Protein AF-A0AA88YMN1-F1 (afdb_monomer_lite)

Structure (mmCIF, N/CA/C/O backbone):
data_AF-A0AA88YMN1-F1
#
_entry.id   AF-A0AA88YMN1-F1
#
loop_
_atom_site.group_PDB
_atom_site.id
_atom_site.type_symbol
_atom_site.label_atom_id
_atom_site.label_alt_id
_atom_site.label_comp_id
_atom_site.label_asym_id
_atom_site.label_entity_id
_atom_site.label_seq_id
_atom_site.pdbx_PDB_ins_code
_atom_site.Cartn_x
_atom_site.Cartn_y
_atom_site.Cartn_z
_atom_site.occupancy
_atom_site.B_iso_or_equiv
_atom_site.auth_seq_id
_atom_site.auth_comp_id
_atom_site.auth_asym_id
_atom_site.auth_atom_id
_atom_site.pdbx_PDB_model_num
ATOM 1 N N . MET A 1 1 ? -39.598 3.851 42.090 1.00 47.56 1 MET A N 1
ATOM 2 C CA . MET A 1 1 ? -40.840 4.557 42.488 1.00 47.56 1 MET A CA 1
ATOM 3 C C . MET A 1 1 ? -41.101 5.840 41.689 1.00 47.56 1 MET A C 1
ATOM 5 O O . MET A 1 1 ? -42.237 6.029 41.281 1.00 47.56 1 MET A O 1
ATOM 9 N N . ALA A 1 2 ? -40.095 6.677 41.388 1.00 42.81 2 ALA A N 1
ATOM 10 C CA . ALA A 1 2 ? -40.279 7.919 40.611 1.00 42.81 2 ALA A CA 1
ATOM 11 C C . ALA A 1 2 ? -40.754 7.708 39.154 1.00 42.81 2 ALA A C 1
ATOM 13 O O . ALA A 1 2 ? -41.631 8.426 38.686 1.00 42.81 2 ALA A O 1
ATOM 14 N N . ILE A 1 3 ? -40.253 6.672 38.466 1.00 48.44 3 ILE A N 1
ATOM 15 C CA . ILE A 1 3 ? -40.664 6.332 37.086 1.00 48.44 3 ILE A CA 1
ATOM 16 C C . ILE A 1 3 ? -42.159 5.969 37.021 1.00 48.44 3 ILE A C 1
ATOM 18 O O . ILE A 1 3 ? -42.849 6.359 36.086 1.00 48.44 3 ILE A O 1
ATOM 22 N N . LEU A 1 4 ? -42.685 5.300 38.056 1.00 46.78 4 LEU A N 1
ATOM 23 C CA . LEU A 1 4 ? -44.099 4.919 38.137 1.00 46.78 4 LEU A CA 1
ATOM 24 C C . LEU A 1 4 ? -45.014 6.148 38.301 1.00 46.78 4 LEU A C 1
ATOM 26 O O . LEU A 1 4 ? -46.084 6.197 37.708 1.00 46.78 4 LEU A O 1
ATOM 30 N N . PHE A 1 5 ? -44.571 7.165 39.048 1.00 51.19 5 PHE A N 1
ATOM 31 C CA . PHE A 1 5 ? -45.308 8.424 39.222 1.00 51.19 5 PHE A CA 1
ATOM 32 C C . PHE A 1 5 ? -45.333 9.277 37.948 1.00 51.19 5 PHE A C 1
ATOM 34 O O . PHE A 1 5 ? -46.367 9.856 37.627 1.00 51.19 5 PHE A O 1
ATOM 41 N N . ILE A 1 6 ? -44.225 9.317 37.199 1.00 57.38 6 ILE A N 1
ATOM 42 C CA . ILE A 1 6 ? -44.157 10.016 35.907 1.00 57.38 6 ILE A CA 1
ATOM 43 C C . ILE A 1 6 ? -45.075 9.332 34.888 1.00 57.38 6 ILE A C 1
ATOM 45 O O . ILE A 1 6 ? -45.840 10.015 34.215 1.00 57.38 6 ILE A O 1
ATOM 49 N N . PHE A 1 7 ? -45.080 7.996 34.831 1.00 58.06 7 PHE A N 1
ATOM 50 C CA . PHE A 1 7 ? -46.005 7.250 33.973 1.00 58.06 7 PHE A CA 1
ATOM 51 C C . PHE A 1 7 ? -47.476 7.522 34.318 1.00 58.06 7 PHE A C 1
ATOM 53 O O . PHE A 1 7 ? -48.279 7.709 33.409 1.00 58.06 7 PHE A O 1
ATOM 60 N N . ILE A 1 8 ? -47.836 7.604 35.603 1.00 61.59 8 ILE A N 1
ATOM 61 C CA . ILE A 1 8 ? -49.213 7.892 36.040 1.00 61.59 8 ILE A CA 1
ATOM 62 C C . ILE A 1 8 ? -49.627 9.333 35.691 1.00 61.59 8 ILE A C 1
ATOM 64 O O . ILE A 1 8 ? -50.726 9.539 35.183 1.00 61.59 8 ILE A O 1
ATOM 68 N N . LEU A 1 9 ? -48.748 10.323 35.888 1.00 57.44 9 LEU A N 1
ATOM 69 C CA . LEU A 1 9 ? -49.009 11.725 35.528 1.00 57.44 9 LEU A CA 1
ATOM 70 C C . LEU A 1 9 ? -49.125 11.929 34.012 1.00 57.44 9 LEU A C 1
ATOM 72 O O . LEU A 1 9 ? -50.041 12.614 33.568 1.00 57.44 9 LEU A O 1
ATOM 76 N N . VAL A 1 10 ? -48.252 11.295 33.221 1.00 62.16 10 VAL A N 1
ATOM 77 C CA . VAL A 1 10 ? -48.316 11.330 31.749 1.00 62.16 10 VAL A CA 1
ATOM 78 C C . VAL A 1 10 ? -49.564 10.607 31.231 1.00 62.16 10 VAL A C 1
ATOM 80 O O . VAL A 1 10 ? -50.185 11.047 30.270 1.00 62.16 10 VAL A O 1
ATOM 83 N N . SER A 1 11 ? -49.989 9.530 31.895 1.00 58.91 11 SER A N 1
ATOM 84 C CA . SER A 1 11 ? -51.227 8.827 31.540 1.00 58.91 11 SER A CA 1
ATOM 85 C C . SER A 1 11 ? -52.469 9.671 31.848 1.00 58.91 11 SER A C 1
ATOM 87 O O . SER A 1 11 ? -53.388 9.711 31.040 1.00 58.91 11 SER A O 1
ATOM 89 N N . LEU A 1 12 ? -52.493 10.400 32.970 1.00 56.81 12 LEU A N 1
ATOM 90 C CA . LEU A 1 12 ? -53.592 11.310 33.327 1.00 56.81 12 LEU A CA 1
ATOM 91 C C . LEU A 1 12 ? -53.690 12.526 32.390 1.00 56.81 12 LEU A C 1
ATOM 93 O O . LEU A 1 12 ? -54.796 12.955 32.066 1.00 56.81 12 LEU A O 1
ATOM 97 N N . THR A 1 13 ? -52.564 13.068 31.916 1.00 57.06 13 THR A N 1
ATOM 98 C CA . THR A 1 13 ? -52.576 14.165 30.932 1.00 57.06 13 THR A CA 1
ATOM 99 C C . THR A 1 13 ? -52.990 13.695 29.539 1.00 57.06 13 THR A C 1
ATOM 101 O O . THR A 1 13 ? -53.705 14.421 28.851 1.00 57.06 13 THR A O 1
ATOM 104 N N . LEU A 1 14 ? -52.616 12.474 29.139 1.00 55.78 14 LEU A N 1
ATOM 105 C CA . LEU A 1 14 ? -53.087 11.854 27.895 1.00 55.78 14 LEU A CA 1
ATOM 106 C C . LEU A 1 14 ? -54.589 11.532 27.944 1.00 55.78 14 LEU A C 1
ATOM 108 O O . LEU A 1 14 ? -55.291 11.803 26.974 1.00 55.78 14 LEU A O 1
ATOM 112 N N . VAL A 1 15 ? -55.104 11.041 29.080 1.00 55.47 15 VAL A N 1
ATOM 113 C CA . VAL A 1 15 ? -56.543 10.772 29.273 1.00 55.47 15 VAL A CA 1
ATOM 114 C C . VAL A 1 15 ? -57.380 12.053 29.146 1.00 55.47 15 VAL A C 1
ATOM 116 O O . VAL A 1 15 ? -58.426 12.024 28.503 1.00 55.47 15 VAL A O 1
ATOM 119 N N . ASN A 1 16 ? -56.897 13.194 29.649 1.00 51.56 16 ASN A N 1
ATOM 120 C CA . ASN A 1 16 ? -57.570 14.490 29.472 1.00 51.56 16 ASN A CA 1
ATOM 121 C C . ASN A 1 16 ? -57.479 15.064 28.043 1.00 51.56 16 ASN A C 1
ATOM 123 O O . ASN A 1 16 ? -58.228 15.980 27.724 1.00 51.56 16 ASN A O 1
ATOM 127 N N . CYS A 1 17 ? -56.588 14.560 27.179 1.00 51.84 17 CYS A N 1
ATOM 128 C CA . CYS A 1 17 ? -56.509 14.978 25.770 1.00 51.84 17 CYS A CA 1
ATOM 129 C C . CYS A 1 17 ? -57.416 14.089 24.870 1.00 51.84 17 CYS A C 1
ATOM 131 O O . CYS A 1 17 ? -57.589 14.392 23.693 1.00 51.84 17 CYS A O 1
ATOM 133 N N .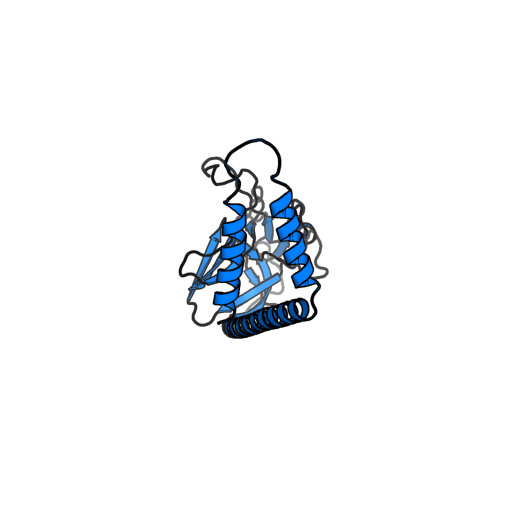 GLN A 1 18 ? -58.043 13.026 25.412 1.00 44.25 18 GLN A N 1
ATOM 134 C CA . GLN A 1 18 ? -58.911 12.089 24.672 1.00 44.25 18 GLN A CA 1
ATOM 135 C C . GLN A 1 18 ? -60.424 12.376 24.803 1.00 44.25 18 GLN A C 1
ATOM 137 O O . GLN A 1 18 ? -61.222 11.754 24.101 1.00 44.25 18 GLN A O 1
ATOM 142 N N . THR A 1 19 ? -60.844 13.299 25.677 1.00 42.88 19 THR A N 1
ATOM 143 C CA . THR A 1 19 ? -62.272 13.596 25.915 1.00 42.88 19 THR A CA 1
ATOM 144 C C . THR A 1 19 ? -62.908 14.584 24.931 1.00 42.88 19 THR A C 1
ATOM 146 O O . THR A 1 19 ? -64.118 14.757 24.988 1.00 42.88 19 THR A O 1
ATOM 149 N N . ASP A 1 20 ? -62.155 15.163 23.989 1.00 41.72 20 ASP A N 1
ATOM 150 C CA . ASP A 1 20 ? -62.676 16.120 22.995 1.00 41.72 20 ASP A CA 1
ATOM 151 C C . ASP A 1 20 ? -62.506 15.598 21.558 1.00 41.72 20 ASP A C 1
ATOM 153 O O . ASP A 1 20 ? -61.750 16.147 20.756 1.00 41.72 20 ASP A O 1
ATOM 157 N N . SER A 1 21 ? -63.192 14.503 21.216 1.00 40.56 21 SER A N 1
ATOM 158 C CA . SER A 1 21 ? -63.228 13.996 19.831 1.00 40.56 21 SER A CA 1
ATOM 159 C C . SER A 1 21 ? -64.629 13.846 19.238 1.00 40.56 21 SER A C 1
ATOM 161 O O . SER A 1 21 ? -64.784 13.139 18.251 1.00 40.56 21 SER A O 1
ATOM 163 N N . ASP A 1 22 ? -65.615 14.591 19.745 1.00 36.47 22 ASP A N 1
ATOM 164 C CA . ASP A 1 22 ? -66.905 14.760 19.069 1.00 36.47 22 ASP A CA 1
ATOM 165 C C . ASP A 1 22 ? -67.174 16.247 18.769 1.00 36.47 22 ASP A C 1
ATOM 167 O O . ASP A 1 22 ? -67.655 17.000 19.610 1.00 36.47 22 ASP A O 1
ATOM 171 N N . ASN A 1 23 ? -66.915 16.613 17.506 1.00 35.38 23 ASN A N 1
ATOM 172 C CA . ASN A 1 23 ? -67.281 17.836 16.770 1.00 35.38 23 ASN A CA 1
ATOM 173 C C . ASN A 1 23 ? -66.256 18.986 16.624 1.00 35.38 23 ASN A C 1
ATOM 175 O O . ASN A 1 23 ? -65.957 19.737 17.540 1.00 35.38 23 ASN A O 1
ATOM 179 N N . TYR A 1 24 ? -65.923 19.211 15.344 1.00 33.94 24 TYR A N 1
ATOM 180 C CA . TYR A 1 24 ? -65.509 20.463 14.690 1.00 33.94 24 TYR A CA 1
ATOM 181 C C . TYR A 1 24 ? -64.066 20.995 14.860 1.00 33.94 24 TYR A C 1
ATOM 183 O O . TYR A 1 24 ? -63.706 21.665 15.817 1.00 33.94 24 TYR A O 1
ATOM 191 N N . VAL A 1 25 ? -63.284 20.745 13.799 1.00 45.44 25 VAL A N 1
ATOM 192 C CA . VAL A 1 25 ? -62.290 21.607 13.120 1.00 45.44 25 VAL A CA 1
ATOM 193 C C . VAL A 1 25 ? -61.575 22.673 13.969 1.00 45.44 25 VAL A C 1
ATOM 195 O O . VAL A 1 25 ? -62.092 23.763 14.190 1.00 45.44 25 VAL A O 1
ATOM 198 N N . GLY A 1 26 ? -60.292 22.411 14.251 1.00 43.62 26 GLY A N 1
ATOM 199 C CA . GLY A 1 26 ? -59.281 23.454 14.456 1.00 43.62 26 GLY A CA 1
ATOM 200 C C . GLY A 1 26 ? -58.730 23.597 15.873 1.00 43.62 26 GLY A C 1
ATOM 201 O O . GLY A 1 26 ? -58.924 24.638 16.482 1.00 43.62 26 GLY A O 1
ATOM 202 N N . SER A 1 27 ? -57.974 22.618 16.386 1.00 44.03 27 SER A N 1
ATOM 203 C CA . SER A 1 27 ? -57.045 22.875 17.504 1.00 44.03 27 SER A CA 1
ATOM 204 C C . SER A 1 27 ? -56.005 21.764 17.710 1.00 44.03 27 SER A C 1
ATOM 206 O O . SER A 1 27 ? -55.922 21.139 18.761 1.00 44.03 27 SER A O 1
ATOM 208 N N . THR A 1 28 ? -55.143 21.514 16.723 1.00 47.22 28 THR A N 1
ATOM 209 C CA . THR A 1 28 ? -53.909 20.732 16.961 1.00 47.22 28 THR A CA 1
ATOM 210 C C . THR A 1 28 ? -52.818 21.554 17.671 1.00 47.22 28 THR A C 1
ATOM 212 O O . THR A 1 28 ? -51.729 21.041 17.918 1.00 47.22 28 THR A O 1
ATOM 215 N N . GLY A 1 29 ? -53.088 22.828 17.996 1.00 52.81 29 GLY A N 1
ATOM 216 C CA . GLY A 1 29 ? -52.148 23.740 18.662 1.00 52.81 29 GLY A CA 1
ATOM 217 C C . GLY A 1 29 ? -52.135 23.636 20.191 1.00 52.81 29 GLY A C 1
ATOM 218 O O . GLY A 1 29 ? -51.076 23.713 20.800 1.00 52.81 29 GLY A O 1
ATOM 219 N N . ASN A 1 30 ? -53.276 23.372 20.835 1.00 56.91 30 ASN A N 1
ATOM 220 C CA . ASN A 1 30 ? -53.402 23.628 22.277 1.00 56.91 30 ASN A CA 1
ATOM 221 C C . ASN A 1 30 ? -52.716 22.573 23.173 1.00 56.91 30 ASN A C 1
ATOM 223 O O . ASN A 1 30 ? -52.061 22.918 24.153 1.00 56.91 30 ASN A O 1
ATOM 227 N N . CYS A 1 31 ? -52.795 21.282 22.817 1.00 55.50 31 CYS A N 1
ATOM 228 C CA . CYS A 1 31 ? -52.165 20.197 23.595 1.00 55.50 31 CYS A CA 1
ATOM 229 C C . CYS A 1 31 ? -50.626 20.222 23.410 1.00 55.50 31 CYS A C 1
ATOM 231 O O . CYS A 1 31 ? -49.881 19.970 24.355 1.00 55.50 31 CYS A O 1
ATOM 233 N N . LYS A 1 32 ? -50.136 20.631 22.226 1.00 66.31 32 LYS A N 1
ATOM 234 C CA . LYS A 1 32 ? -48.703 20.836 21.953 1.00 66.31 32 LYS A CA 1
ATOM 235 C C . LYS A 1 32 ? -48.135 21.992 22.777 1.00 66.31 32 LYS A C 1
ATOM 237 O O . LYS A 1 32 ? -47.104 21.811 23.416 1.00 66.31 32 LYS A O 1
ATOM 242 N N . ASP A 1 33 ? -48.811 23.137 22.797 1.00 68.06 33 ASP A N 1
ATOM 243 C CA . ASP A 1 33 ? -48.332 24.329 23.505 1.00 68.06 33 ASP A CA 1
ATOM 244 C C . ASP A 1 33 ? -48.425 24.169 25.032 1.00 68.06 33 ASP A C 1
ATOM 246 O O . ASP A 1 33 ? -47.507 24.578 25.746 1.00 68.06 33 ASP A O 1
ATOM 250 N N . MET A 1 34 ? -49.455 23.482 25.547 1.00 65.50 34 MET A N 1
ATOM 251 C CA . MET A 1 34 ? -49.526 23.099 26.967 1.00 65.50 34 MET A CA 1
ATOM 252 C C . MET A 1 34 ? -48.421 22.119 27.364 1.00 65.50 34 MET A C 1
ATOM 254 O O . MET A 1 34 ? -47.778 22.308 28.398 1.00 65.50 34 MET A O 1
ATOM 258 N N . LEU A 1 35 ? -48.179 21.079 26.561 1.00 66.25 35 LEU A N 1
ATOM 259 C CA . LEU A 1 35 ? -47.134 20.097 26.848 1.00 66.25 35 LEU A CA 1
ATOM 260 C C . LEU A 1 35 ? -45.743 20.740 26.764 1.00 66.25 35 LEU A C 1
ATOM 262 O O . LEU A 1 35 ? -44.901 20.513 27.632 1.00 66.25 35 LEU A O 1
ATOM 266 N N . GLN A 1 36 ? -45.527 21.606 25.772 1.00 74.62 36 GLN A N 1
ATOM 267 C CA . GLN A 1 36 ? -44.306 22.392 25.625 1.00 74.62 36 GLN A CA 1
ATOM 268 C C . GLN A 1 36 ? -44.110 23.342 26.813 1.00 74.62 36 GLN A C 1
ATOM 270 O O . GLN A 1 36 ? -43.008 23.425 27.348 1.00 74.62 36 GLN A O 1
ATOM 275 N N . GLY A 1 37 ? -45.169 24.016 27.270 1.00 71.69 37 GLY A N 1
ATOM 276 C CA . GLY A 1 37 ? -45.147 24.872 28.456 1.00 71.69 37 GLY A CA 1
ATOM 277 C C . GLY A 1 37 ? -44.830 24.102 29.739 1.00 71.69 37 GLY A C 1
ATOM 278 O O . GLY A 1 37 ? -44.016 24.561 30.538 1.00 71.69 37 GLY A O 1
ATOM 279 N N . PHE A 1 38 ? -45.400 22.907 29.916 1.00 69.12 38 PHE A N 1
ATOM 280 C CA . PHE A 1 38 ? -45.121 22.038 31.061 1.00 69.12 38 PHE A CA 1
ATOM 281 C C . PHE A 1 38 ? -43.672 21.545 31.066 1.00 69.12 38 PHE A C 1
ATOM 283 O O . PHE A 1 38 ? -42.994 21.654 32.084 1.00 69.12 38 PHE A O 1
ATOM 290 N N . ILE A 1 39 ? -43.170 21.066 29.924 1.00 68.81 39 ILE A N 1
ATOM 291 C CA . ILE A 1 39 ? -41.775 20.633 29.779 1.00 68.81 39 ILE A CA 1
ATOM 292 C C . ILE A 1 39 ? -40.831 21.813 30.037 1.00 68.81 39 ILE A C 1
ATOM 294 O O . ILE A 1 39 ? -39.918 21.692 30.848 1.00 68.81 39 ILE A O 1
ATOM 298 N N . ASN A 1 40 ? -41.086 22.977 29.434 1.00 71.31 40 ASN A N 1
ATOM 299 C CA . ASN A 1 40 ? -40.280 24.181 29.643 1.00 71.31 40 ASN A CA 1
ATOM 300 C C . ASN A 1 40 ? -40.324 24.659 31.108 1.00 71.31 40 ASN A C 1
ATOM 302 O O . ASN A 1 40 ? -39.300 25.068 31.647 1.00 71.31 40 ASN A O 1
ATOM 306 N N . GLY A 1 41 ? -41.478 24.566 31.775 1.00 69.56 41 GLY A N 1
ATOM 307 C CA . GLY A 1 41 ? -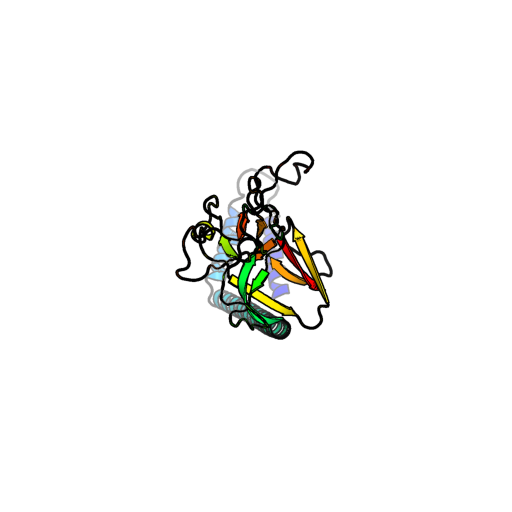41.634 24.890 33.194 1.00 69.56 41 GLY A CA 1
ATOM 308 C C . GLY A 1 41 ? -40.908 23.909 34.118 1.00 69.56 41 GLY A C 1
ATOM 309 O O . GLY A 1 41 ? -40.265 24.331 35.078 1.00 69.56 41 GLY A O 1
ATOM 310 N N . GLN A 1 42 ? -40.939 22.607 33.812 1.00 67.19 42 GLN A N 1
ATOM 311 C CA . GLN A 1 42 ? -40.155 21.608 34.542 1.00 67.19 42 GLN A CA 1
ATOM 312 C C . GLN A 1 42 ? -38.649 21.811 34.334 1.00 67.19 42 GLN A C 1
ATOM 314 O O . GLN A 1 42 ? -37.900 21.756 35.308 1.00 67.19 42 GLN A O 1
ATOM 319 N N . LEU A 1 43 ? -38.217 22.134 33.111 1.00 65.00 43 LEU A N 1
ATOM 320 C CA . LEU A 1 43 ? -36.825 22.450 32.765 1.00 65.00 43 LEU A CA 1
ATOM 321 C C . LEU A 1 43 ? -36.313 23.739 33.430 1.00 65.00 43 LEU A C 1
ATOM 323 O O . LEU A 1 43 ? -35.142 23.809 33.790 1.00 65.00 43 LEU A O 1
ATOM 327 N N . ALA A 1 44 ? -37.178 24.740 33.613 1.00 67.81 44 ALA A N 1
ATOM 328 C CA . ALA A 1 44 ? -36.851 25.998 34.288 1.00 67.81 44 ALA A CA 1
ATOM 329 C C . ALA A 1 44 ? -36.871 25.895 35.825 1.00 67.81 44 ALA A C 1
ATOM 331 O O . ALA A 1 44 ? -36.427 26.815 36.515 1.00 67.81 44 ALA A O 1
ATOM 332 N N . SER A 1 45 ? -37.386 24.795 36.383 1.00 79.25 45 SER A N 1
ATOM 333 C CA . SER A 1 45 ? -37.381 24.567 37.827 1.00 79.25 45 SER A CA 1
ATOM 334 C C . SER A 1 45 ? -35.991 24.145 38.315 1.00 79.25 45 SER A C 1
ATOM 336 O O . SER A 1 45 ? -35.313 23.341 37.675 1.00 79.25 45 SER A O 1
ATOM 338 N N . ALA A 1 46 ? -35.594 24.619 39.500 1.00 73.44 46 ALA A N 1
ATOM 339 C CA . ALA A 1 46 ? -34.318 24.249 40.122 1.00 73.44 46 ALA A CA 1
ATOM 340 C C . ALA A 1 46 ? -34.158 22.724 40.318 1.00 73.44 46 ALA A C 1
ATOM 342 O O . ALA A 1 46 ? -33.046 22.197 40.300 1.00 73.44 46 ALA A O 1
ATOM 343 N N . LEU A 1 47 ? -35.274 22.001 40.486 1.00 80.25 47 LEU A N 1
ATOM 344 C CA . LEU A 1 47 ? -35.282 20.542 40.598 1.00 80.25 47 LEU A CA 1
ATOM 345 C C . LEU A 1 47 ? -35.043 19.859 39.241 1.00 80.25 47 LEU A C 1
ATOM 347 O O . LEU A 1 47 ? -34.286 18.892 39.174 1.00 80.25 47 LEU A O 1
ATOM 351 N N . GLY A 1 48 ? -35.652 20.368 38.166 1.00 76.44 48 GLY A N 1
ATOM 352 C CA . GLY A 1 48 ? -35.470 19.839 36.813 1.00 76.44 48 GLY A CA 1
ATOM 353 C C . GLY A 1 48 ? -34.062 20.076 36.272 1.00 76.44 48 GLY A C 1
ATOM 354 O O . GLY A 1 48 ? -33.469 19.164 35.695 1.00 76.44 48 GLY A O 1
ATOM 355 N N . SER A 1 49 ? -33.473 21.247 36.542 1.00 80.00 49 SER A N 1
ATOM 356 C CA . SER A 1 49 ? -32.069 21.513 36.207 1.00 80.00 49 SER A CA 1
ATOM 357 C C . SER A 1 49 ? -31.113 20.571 36.950 1.00 80.00 49 SER A C 1
ATOM 359 O O . SER A 1 49 ? -30.170 20.061 36.349 1.00 80.00 49 SER A O 1
ATOM 361 N N . LEU A 1 50 ? -31.386 20.268 38.227 1.00 84.31 50 LEU A N 1
ATOM 362 C CA . LEU A 1 50 ? -30.580 19.335 39.023 1.00 84.31 50 LEU A CA 1
ATOM 363 C C . LEU A 1 50 ? -30.688 17.890 38.509 1.00 84.31 50 LEU A C 1
ATOM 365 O O . LEU A 1 50 ? -29.685 17.182 38.423 1.00 84.31 50 LEU A O 1
ATOM 369 N N . GLN A 1 51 ? -31.894 17.447 38.142 1.00 84.94 51 GLN A N 1
ATOM 370 C CA . GLN A 1 51 ? -32.112 16.120 37.557 1.00 84.94 51 GLN A CA 1
ATOM 371 C C . GLN A 1 51 ? -31.389 15.962 36.217 1.00 84.94 51 GLN A C 1
ATOM 373 O O . GLN A 1 51 ? -30.745 14.938 35.992 1.00 84.94 51 GLN A O 1
ATOM 378 N N . LEU A 1 52 ? -31.438 16.983 35.357 1.00 86.00 52 LEU A N 1
ATOM 379 C CA . LEU A 1 52 ? -30.693 17.006 34.098 1.00 86.00 52 LEU A CA 1
ATOM 380 C C . LEU A 1 52 ? -29.182 16.964 34.311 1.00 86.00 52 LEU A C 1
ATOM 382 O O . LEU A 1 52 ? -28.484 16.243 33.600 1.00 86.00 52 LEU A O 1
ATOM 386 N N . GLU A 1 53 ? -28.663 17.719 35.277 1.00 89.94 53 GLU A N 1
ATOM 387 C CA . GLU A 1 53 ? -27.230 17.737 35.552 1.00 89.94 53 GLU A CA 1
ATOM 388 C C . GLU A 1 53 ? -26.743 16.397 36.119 1.00 89.94 53 GLU A C 1
ATOM 390 O O . GLU A 1 53 ? -25.676 15.918 35.731 1.00 89.94 53 GLU A O 1
ATOM 395 N N . ASN A 1 54 ? -27.541 15.748 36.970 1.00 90.88 54 ASN A N 1
ATOM 396 C CA . ASN A 1 54 ? -27.253 14.399 37.456 1.00 90.88 54 ASN A CA 1
ATOM 397 C C . ASN A 1 54 ? -27.268 13.374 36.318 1.00 90.88 54 ASN A C 1
ATOM 399 O O . ASN A 1 54 ? -26.308 12.619 36.180 1.00 90.88 54 ASN A O 1
ATOM 403 N N . LEU A 1 55 ? -28.288 13.402 35.455 1.00 92.69 55 LEU A N 1
ATOM 404 C CA . LEU A 1 55 ? -28.367 12.512 34.295 1.00 92.69 55 LEU A CA 1
ATOM 405 C C . LEU A 1 55 ? -27.186 12.729 33.336 1.00 92.69 55 LEU A C 1
ATOM 407 O O . LEU A 1 55 ? -26.592 11.773 32.842 1.00 92.69 55 LEU A O 1
ATOM 411 N N . ARG A 1 56 ? -26.788 13.988 33.109 1.00 94.19 56 ARG A N 1
ATOM 412 C CA . ARG A 1 56 ? -25.606 14.329 32.306 1.00 94.19 56 ARG A CA 1
ATOM 413 C C . ARG A 1 56 ? -24.324 13.783 32.931 1.00 94.19 56 ARG A C 1
ATOM 415 O O . ARG A 1 56 ? -23.481 13.261 32.208 1.00 94.19 56 ARG A O 1
ATOM 422 N N . LYS A 1 57 ? -24.167 13.895 34.254 1.00 96.00 57 LYS A N 1
ATOM 423 C CA . LYS A 1 57 ? -23.011 13.349 34.982 1.00 96.00 57 LYS A CA 1
ATOM 424 C C . LYS A 1 57 ? -22.962 11.824 34.906 1.00 96.00 57 LYS A C 1
ATOM 426 O O . LYS A 1 57 ? -21.880 11.277 34.728 1.00 96.00 57 LYS A O 1
ATOM 431 N N . GLU A 1 58 ? -24.101 11.145 35.008 1.00 96.31 58 GLU A N 1
ATOM 432 C CA . GLU A 1 58 ? -24.184 9.687 34.850 1.00 96.31 58 GLU A CA 1
ATOM 433 C C . GLU A 1 58 ? -23.813 9.248 33.433 1.00 96.31 58 GLU A C 1
ATOM 435 O O . GLU A 1 58 ? -22.987 8.351 33.267 1.00 96.31 58 GLU A O 1
ATOM 440 N N . PHE A 1 59 ? -24.351 9.923 32.413 1.00 95.94 59 PHE A N 1
ATOM 441 C CA . PHE A 1 59 ? -24.008 9.636 31.023 1.00 95.94 59 PHE A CA 1
ATOM 442 C C . PHE A 1 59 ? -22.521 9.876 30.745 1.00 95.94 59 PHE A C 1
ATOM 444 O O . PHE A 1 59 ? -21.867 9.021 30.156 1.00 95.94 59 PHE A O 1
ATOM 451 N N . GLN A 1 60 ? -21.959 10.989 31.231 1.00 95.88 60 GLN A N 1
ATOM 452 C CA . GLN A 1 60 ? -20.533 11.277 31.077 1.00 95.88 60 GLN A CA 1
ATOM 453 C C . GLN A 1 60 ? -19.666 10.224 31.771 1.00 95.88 60 GLN A C 1
ATOM 455 O O . GLN A 1 60 ? -18.737 9.719 31.155 1.00 95.88 60 GLN A O 1
ATOM 460 N N . ARG A 1 61 ? -20.011 9.817 33.001 1.00 96.31 61 ARG A N 1
ATOM 461 C CA . ARG A 1 61 ? -19.309 8.724 33.692 1.00 96.31 61 ARG A CA 1
ATOM 462 C C . ARG A 1 61 ? -19.344 7.430 32.889 1.00 96.31 61 ARG A C 1
ATOM 464 O O . ARG A 1 61 ? -18.330 6.753 32.807 1.00 96.31 61 ARG A O 1
ATOM 471 N N . SER A 1 62 ? -20.487 7.099 32.290 1.00 94.81 62 SER A N 1
ATOM 472 C CA . SER A 1 62 ? -20.602 5.910 31.445 1.00 94.81 62 SER A CA 1
ATOM 473 C C . SER A 1 62 ? -19.763 6.013 30.170 1.00 94.81 62 SER A C 1
ATOM 475 O O . SER A 1 62 ? -19.230 4.999 29.728 1.00 94.81 62 SER A O 1
ATOM 477 N N . LEU A 1 63 ? -19.656 7.200 29.565 1.00 95.62 63 LEU A N 1
ATOM 478 C CA . LEU A 1 63 ? -18.780 7.424 28.414 1.00 95.62 63 LEU A CA 1
ATOM 479 C C . LEU A 1 63 ? -17.304 7.302 28.804 1.00 95.62 63 LEU A C 1
ATOM 481 O O . LEU A 1 63 ? -16.552 6.647 28.091 1.00 95.62 63 LEU A O 1
ATOM 485 N N . ASP A 1 64 ? -16.912 7.886 29.937 1.00 94.88 64 ASP A N 1
ATOM 486 C CA . ASP A 1 64 ? -15.535 7.853 30.440 1.00 94.88 64 ASP A CA 1
ATOM 487 C C . ASP A 1 64 ? -15.107 6.418 30.800 1.00 94.88 64 ASP A C 1
ATOM 489 O O . ASP A 1 64 ? -13.997 5.997 30.476 1.00 94.88 64 ASP A O 1
ATOM 493 N N . ASP A 1 65 ? -16.007 5.644 31.415 1.00 94.81 65 ASP A N 1
ATOM 494 C CA . ASP A 1 65 ? -15.794 4.228 31.737 1.00 94.81 65 ASP A CA 1
ATOM 495 C C . ASP A 1 65 ? -15.590 3.388 30.464 1.00 94.81 65 ASP A C 1
ATOM 497 O O . ASP A 1 65 ? -14.611 2.650 30.341 1.00 94.81 65 ASP A O 1
ATOM 501 N N . LYS A 1 66 ? -16.450 3.581 29.453 1.00 95.94 66 LYS A N 1
ATOM 502 C CA . LYS A 1 66 ? -16.321 2.898 28.155 1.00 95.94 66 LYS A CA 1
ATOM 503 C C . LYS A 1 66 ? -15.060 3.304 27.396 1.00 95.94 66 LYS A C 1
ATOM 505 O O . LYS A 1 66 ? -14.441 2.458 26.755 1.00 95.94 66 LYS A O 1
ATOM 510 N N . ASP A 1 67 ? -14.657 4.569 27.469 1.00 94.94 67 ASP A N 1
ATOM 511 C CA . ASP A 1 67 ? -13.408 5.038 26.865 1.00 94.94 67 ASP A CA 1
ATOM 512 C C . ASP A 1 67 ? -12.178 4.429 27.561 1.00 94.94 67 ASP A C 1
ATOM 514 O O . ASP A 1 67 ? -11.210 4.056 26.894 1.00 94.94 67 ASP A O 1
ATOM 518 N N . SER A 1 68 ? -12.226 4.254 28.887 1.00 94.00 68 SER A N 1
ATOM 519 C CA . SER A 1 68 ? -11.180 3.556 29.644 1.00 94.00 68 SER A CA 1
ATOM 520 C C . SER A 1 68 ? -11.052 2.091 29.221 1.00 94.00 68 SER A C 1
ATOM 522 O O . SER A 1 68 ? -9.947 1.638 28.922 1.00 94.00 68 SER A O 1
ATOM 524 N N . GLU A 1 69 ? -12.175 1.376 29.125 1.00 93.88 69 GLU A N 1
ATOM 525 C CA . GLU A 1 69 ? -12.216 -0.021 28.672 1.00 93.88 69 GLU A CA 1
ATOM 526 C C . GLU A 1 69 ? -11.649 -0.163 27.244 1.00 93.88 69 GLU A C 1
ATOM 528 O O . GLU A 1 69 ? -10.804 -1.018 26.975 1.00 93.88 69 GLU A O 1
ATOM 533 N N . ILE A 1 70 ? -12.021 0.741 26.327 1.00 92.75 70 ILE A N 1
ATOM 534 C CA . ILE A 1 70 ? -11.486 0.769 24.955 1.00 92.75 70 ILE A CA 1
ATOM 535 C C . ILE A 1 70 ? -9.976 1.042 24.938 1.00 92.75 70 ILE A C 1
ATOM 537 O O . ILE A 1 70 ? -9.249 0.433 24.150 1.00 92.75 70 ILE A O 1
ATOM 541 N N . LYS A 1 71 ? -9.482 1.962 25.774 1.00 92.62 71 LYS A N 1
ATOM 542 C CA . LYS A 1 71 ? -8.046 2.269 25.869 1.00 92.62 71 LYS A CA 1
ATOM 543 C C . LYS A 1 71 ? -7.241 1.071 26.355 1.00 92.62 71 LYS A C 1
ATOM 545 O O . LYS A 1 71 ? -6.150 0.838 25.838 1.00 92.62 71 LYS A O 1
ATOM 550 N N . GLU A 1 72 ? -7.759 0.326 27.323 1.00 92.19 72 GLU A N 1
ATOM 551 C CA . GLU A 1 72 ? -7.106 -0.878 27.836 1.00 92.19 72 GLU A CA 1
ATOM 552 C C . GLU A 1 72 ? -7.023 -1.965 26.758 1.00 92.19 72 GLU A C 1
ATOM 554 O O . GLU A 1 72 ? -5.924 -2.417 26.432 1.00 92.19 72 GLU A O 1
ATOM 559 N N . LEU A 1 73 ? -8.139 -2.254 26.082 1.00 85.75 73 LEU A N 1
ATOM 560 C CA . LEU A 1 73 ? -8.183 -3.187 24.949 1.00 85.75 73 LEU A CA 1
ATOM 561 C C . LEU A 1 73 ? -7.232 -2.789 23.807 1.00 85.75 73 LEU A C 1
ATOM 563 O O . LEU A 1 73 ? -6.597 -3.642 23.177 1.00 85.75 73 LEU A O 1
ATOM 567 N N . ARG A 1 74 ? -7.096 -1.486 23.527 1.00 85.69 74 ARG A N 1
ATOM 568 C CA . ARG A 1 74 ? -6.135 -0.988 22.530 1.00 85.69 74 ARG A CA 1
ATOM 569 C C . ARG A 1 74 ? -4.694 -1.273 22.932 1.00 85.69 74 ARG A C 1
ATOM 571 O O . ARG A 1 74 ? -3.941 -1.742 22.085 1.00 85.69 74 ARG A O 1
ATOM 578 N N . ARG A 1 75 ? -4.319 -1.063 24.198 1.00 85.25 75 ARG A N 1
ATOM 579 C CA . ARG A 1 75 ? -2.960 -1.383 24.672 1.00 85.25 75 ARG A CA 1
ATOM 580 C C . ARG A 1 75 ? -2.656 -2.872 24.576 1.00 85.25 75 ARG A C 1
ATOM 582 O O . ARG A 1 75 ? -1.549 -3.241 24.193 1.00 85.25 75 ARG A O 1
ATOM 589 N N . GLU A 1 76 ? -3.619 -3.730 24.898 1.00 83.56 76 GLU A N 1
ATOM 590 C CA . GLU A 1 76 ? -3.455 -5.177 24.723 1.00 83.56 76 GLU A CA 1
ATOM 591 C C . GLU A 1 76 ? -3.243 -5.538 23.248 1.00 83.56 76 GLU A C 1
ATOM 593 O O . GLU A 1 76 ? -2.352 -6.319 22.916 1.00 83.56 76 GLU A O 1
ATOM 598 N N . THR A 1 77 ? -3.999 -4.905 22.348 1.00 79.12 77 THR A N 1
ATOM 599 C CA . THR A 1 77 ? -3.854 -5.101 20.899 1.00 79.12 77 THR A CA 1
ATOM 600 C C . THR A 1 77 ? -2.494 -4.610 20.389 1.00 79.12 77 THR A C 1
ATOM 602 O O . THR A 1 77 ? -1.841 -5.307 19.612 1.00 79.12 77 THR A O 1
ATOM 605 N N . GLU A 1 78 ? -2.024 -3.450 20.851 1.00 79.31 78 GLU A N 1
ATOM 606 C CA . GLU A 1 78 ? -0.689 -2.928 20.532 1.00 79.31 78 GLU A CA 1
ATOM 607 C C . GLU A 1 78 ? 0.423 -3.831 21.082 1.00 79.31 78 GLU A C 1
ATOM 609 O O . GLU A 1 78 ? 1.419 -4.051 20.408 1.00 79.31 78 GLU A O 1
ATOM 614 N N . SER A 1 79 ? 0.241 -4.462 22.245 1.00 79.88 79 SER A N 1
ATOM 615 C CA . SER A 1 79 ? 1.205 -5.438 22.784 1.00 79.88 79 SER A CA 1
ATOM 616 C C . SER A 1 79 ? 1.373 -6.692 21.906 1.00 79.88 79 SER A C 1
ATOM 618 O O . SER A 1 79 ? 2.415 -7.372 21.933 1.00 79.88 79 SER A O 1
ATOM 620 N N . LEU A 1 80 ? 0.350 -7.013 21.108 1.00 81.50 80 LEU A N 1
ATOM 621 C CA . LEU A 1 80 ? 0.370 -8.129 20.167 1.00 81.50 80 LEU A CA 1
ATOM 622 C C . LEU A 1 80 ? 1.044 -7.775 18.838 1.00 81.50 80 LEU A C 1
ATOM 624 O O . LEU A 1 80 ? 1.548 -8.688 18.185 1.00 81.50 80 LEU A O 1
ATOM 628 N N . LYS A 1 81 ? 1.097 -6.498 18.443 1.00 86.75 81 LYS A N 1
ATOM 629 C CA . LYS A 1 81 ? 1.697 -6.046 17.181 1.00 86.75 81 LYS A CA 1
ATOM 630 C C . LYS A 1 81 ? 3.025 -5.345 17.441 1.00 86.75 81 LYS A C 1
ATOM 632 O O . LYS A 1 81 ? 3.105 -4.370 18.171 1.00 86.75 81 LYS A O 1
ATOM 637 N N . THR A 1 82 ? 4.089 -5.824 16.817 1.00 88.00 82 THR A N 1
ATOM 638 C CA . THR A 1 82 ? 5.419 -5.229 16.950 1.00 88.00 82 THR A CA 1
ATOM 639 C C . THR A 1 82 ? 5.961 -4.914 15.566 1.00 88.00 82 THR A C 1
ATOM 641 O O . THR A 1 82 ? 6.040 -5.807 14.719 1.00 88.00 82 THR A O 1
ATOM 644 N N . THR A 1 83 ? 6.324 -3.653 15.332 1.00 85.81 83 THR A N 1
ATOM 645 C CA . THR A 1 83 ? 7.134 -3.270 14.173 1.00 85.81 83 THR A CA 1
ATOM 646 C C . THR A 1 83 ? 8.523 -3.855 14.375 1.00 85.81 83 THR A C 1
ATOM 648 O O . THR A 1 83 ? 9.164 -3.584 15.388 1.00 85.81 83 THR A O 1
ATOM 651 N N . ILE A 1 84 ? 8.939 -4.724 13.461 1.00 86.69 84 ILE A N 1
ATOM 652 C CA . ILE A 1 84 ? 10.280 -5.309 13.475 1.00 86.69 84 ILE A CA 1
ATOM 653 C C . ILE A 1 84 ? 11.254 -4.314 12.857 1.00 86.69 84 ILE A C 1
ATOM 655 O O . ILE A 1 84 ? 12.326 -4.091 13.405 1.00 86.69 84 ILE A O 1
ATOM 659 N N . GLU A 1 85 ? 10.858 -3.728 11.731 1.00 88.06 85 GLU A N 1
ATOM 660 C CA . GLU A 1 85 ? 11.754 -2.964 10.878 1.00 88.06 85 GLU A CA 1
ATOM 661 C C . GLU A 1 85 ? 10.966 -1.896 10.124 1.00 88.06 85 GLU A C 1
ATOM 663 O O . GLU A 1 85 ? 9.882 -2.173 9.603 1.00 88.06 85 GLU A O 1
ATOM 668 N N . GLU A 1 86 ? 11.513 -0.686 10.087 1.00 94.19 86 GLU A N 1
ATOM 669 C CA . GLU A 1 86 ? 11.104 0.388 9.186 1.00 94.19 86 GLU A CA 1
ATOM 670 C C . GLU A 1 86 ? 12.164 0.502 8.101 1.00 94.19 86 GLU A C 1
ATOM 672 O O . GLU A 1 86 ? 13.352 0.413 8.400 1.00 94.19 86 GLU A O 1
ATOM 677 N N . GLY A 1 87 ? 11.747 0.706 6.859 1.00 96.19 87 GLY A N 1
ATOM 678 C CA . GLY A 1 87 ? 12.654 0.653 5.727 1.00 96.19 87 GLY A CA 1
ATOM 679 C C . GLY A 1 87 ? 12.156 1.420 4.515 1.00 96.19 87 GLY A C 1
ATOM 680 O O . GLY A 1 87 ? 11.215 2.220 4.575 1.00 96.19 87 GLY A O 1
ATOM 681 N N . PHE A 1 88 ? 12.801 1.140 3.392 1.00 97.00 88 PHE A N 1
ATOM 682 C CA . PHE A 1 88 ? 12.552 1.789 2.114 1.00 97.00 88 PHE A CA 1
ATOM 683 C C . PHE A 1 88 ? 11.832 0.818 1.186 1.00 97.00 88 PHE A C 1
ATOM 685 O O . PHE A 1 88 ? 12.330 -0.281 0.922 1.00 97.00 88 PHE A O 1
ATOM 692 N N . ALA A 1 89 ? 10.652 1.190 0.689 1.00 97.56 89 ALA A N 1
ATOM 693 C CA . ALA A 1 89 ? 10.017 0.376 -0.331 1.00 97.56 89 ALA A CA 1
ATOM 694 C C . ALA A 1 89 ? 10.842 0.455 -1.619 1.00 97.56 89 ALA A C 1
ATOM 696 O O . ALA A 1 89 ? 11.347 1.513 -1.994 1.00 97.56 89 ALA A O 1
ATOM 697 N N . GLY A 1 90 ? 10.969 -0.675 -2.303 1.00 97.19 90 GLY A N 1
ATOM 698 C CA . GLY A 1 90 ? 11.741 -0.754 -3.531 1.00 97.19 90 GLY A CA 1
ATOM 699 C C . GLY A 1 90 ? 11.244 -1.831 -4.477 1.00 97.19 90 GLY A C 1
ATOM 700 O O . GLY A 1 90 ? 10.268 -2.536 -4.217 1.00 97.19 90 GLY A O 1
ATOM 701 N N . GLY A 1 91 ? 11.921 -1.962 -5.607 1.00 97.06 91 GLY A N 1
ATOM 702 C CA . GLY A 1 91 ? 11.619 -2.978 -6.605 1.00 97.06 91 GLY A CA 1
ATOM 703 C C . GLY A 1 91 ? 12.275 -2.673 -7.940 1.00 97.06 91 GLY A C 1
ATOM 704 O O . GLY A 1 91 ? 13.201 -1.876 -8.034 1.00 97.06 91 GLY A O 1
ATOM 705 N N . SER A 1 92 ? 11.818 -3.328 -8.998 1.00 96.06 92 SER A N 1
ATOM 706 C CA . SER A 1 92 ? 12.372 -3.102 -10.332 1.00 96.06 92 SER A CA 1
ATOM 707 C C . SER A 1 92 ? 11.901 -1.793 -10.967 1.00 96.06 92 SER A C 1
ATOM 709 O O . SER A 1 92 ? 10.789 -1.333 -10.709 1.00 96.06 92 SER A O 1
ATOM 711 N N . TYR A 1 93 ? 12.740 -1.260 -11.859 1.00 96.12 93 TYR A N 1
ATOM 712 C CA . TYR A 1 93 ? 12.426 -0.111 -12.707 1.00 96.12 93 TYR A CA 1
ATOM 713 C C . TYR A 1 93 ? 11.191 -0.381 -13.566 1.00 96.12 93 TYR A C 1
ATOM 715 O O . TYR A 1 93 ? 11.060 -1.461 -14.149 1.00 96.12 93 TYR A O 1
ATOM 723 N N . PHE A 1 94 ? 10.329 0.619 -13.704 1.00 95.81 94 PHE A N 1
ATOM 724 C CA . PHE A 1 94 ? 9.026 0.486 -14.350 1.00 95.81 94 PHE A CA 1
ATOM 725 C C . PHE A 1 94 ? 9.050 0.096 -15.846 1.00 95.81 94 PHE A C 1
ATOM 727 O O . PHE A 1 94 ? 8.055 -0.409 -16.360 1.00 95.81 94 PHE A O 1
ATOM 734 N N . THR A 1 95 ? 10.162 0.274 -16.566 1.00 96.06 95 THR A N 1
ATOM 735 C CA . THR A 1 95 ? 10.298 -0.152 -17.980 1.00 96.06 95 THR A CA 1
ATOM 736 C C . THR A 1 95 ? 11.162 -1.394 -18.185 1.00 96.06 95 THR A C 1
ATOM 738 O O . THR A 1 95 ? 11.354 -1.831 -19.316 1.00 96.06 95 THR A O 1
ATOM 741 N N . ASN A 1 96 ? 11.681 -2.018 -17.126 1.00 94.81 96 ASN A N 1
ATOM 742 C CA . ASN A 1 96 ? 12.539 -3.187 -17.300 1.00 94.81 96 ASN A CA 1
ATOM 743 C C . ASN A 1 96 ? 11.705 -4.442 -17.602 1.00 94.81 96 ASN A C 1
ATOM 745 O O . ASN A 1 96 ? 10.958 -4.924 -16.759 1.00 94.81 96 ASN A O 1
ATOM 749 N N . LYS A 1 97 ? 11.900 -5.053 -18.775 1.00 93.56 97 LYS A N 1
ATOM 750 C CA . LYS A 1 97 ? 11.188 -6.289 -19.175 1.00 93.56 97 LYS A CA 1
ATOM 751 C C . LYS A 1 97 ? 11.473 -7.498 -18.278 1.00 93.56 97 LYS A C 1
ATOM 753 O O . LYS A 1 97 ? 10.632 -8.379 -18.154 1.00 93.56 97 LYS A O 1
ATOM 758 N N . GLY A 1 98 ? 12.660 -7.548 -17.672 1.00 91.56 98 GLY A N 1
ATOM 759 C CA . GLY A 1 98 ? 13.052 -8.567 -16.691 1.00 91.56 98 GLY A CA 1
ATOM 760 C C . GLY A 1 98 ? 12.698 -8.204 -15.245 1.00 91.56 98 GLY A C 1
ATOM 761 O O . GLY A 1 98 ? 13.307 -8.748 -14.330 1.00 91.56 98 GLY A O 1
ATOM 762 N N . ALA A 1 99 ? 11.801 -7.235 -15.035 1.00 92.19 99 ALA A N 1
ATOM 763 C CA . ALA A 1 99 ? 11.429 -6.738 -13.717 1.00 92.19 99 ALA A CA 1
ATOM 764 C C . ALA A 1 99 ? 10.738 -7.793 -12.843 1.00 92.19 99 ALA A C 1
ATOM 766 O O . ALA A 1 99 ? 9.873 -8.540 -13.302 1.00 92.19 99 ALA A O 1
ATOM 767 N N . ALA A 1 100 ? 11.064 -7.762 -11.552 1.00 95.31 100 ALA A N 1
ATOM 768 C CA . ALA A 1 100 ? 10.314 -8.440 -10.507 1.00 95.31 100 ALA A CA 1
ATOM 769 C C . ALA A 1 100 ? 8.992 -7.696 -10.234 1.00 95.31 100 ALA A C 1
ATOM 771 O O . ALA A 1 100 ? 8.940 -6.458 -10.171 1.00 95.31 100 ALA A O 1
ATOM 772 N N . ALA A 1 101 ? 7.903 -8.452 -10.090 1.00 95.69 101 ALA A N 1
ATOM 773 C CA . ALA A 1 101 ? 6.563 -7.886 -9.959 1.00 95.69 101 ALA A CA 1
ATOM 774 C C . ALA A 1 101 ? 6.282 -7.406 -8.530 1.00 95.69 101 ALA A C 1
ATOM 776 O O . ALA A 1 101 ? 5.623 -6.381 -8.326 1.00 95.69 101 ALA A O 1
ATOM 777 N N . GLU A 1 102 ? 6.805 -8.126 -7.551 1.00 95.00 102 GLU A N 1
ATOM 778 C CA . GLU A 1 102 ? 6.691 -7.844 -6.134 1.00 95.00 102 GLU A CA 1
ATOM 779 C C . GLU A 1 102 ? 7.452 -6.565 -5.743 1.00 95.00 102 GLU A C 1
ATOM 781 O O . GLU A 1 102 ? 8.514 -6.263 -6.299 1.00 95.00 102 GLU A O 1
ATOM 786 N N . PRO A 1 103 ? 6.910 -5.760 -4.818 1.00 96.69 103 PRO A N 1
ATOM 787 C CA . PRO A 1 103 ? 7.693 -4.759 -4.115 1.00 96.69 103 PRO A CA 1
ATOM 788 C C . PRO A 1 103 ? 8.498 -5.401 -2.978 1.00 96.69 103 PRO A C 1
ATOM 790 O O . PRO A 1 103 ? 8.102 -6.415 -2.401 1.00 96.69 103 PRO A O 1
ATOM 793 N N . LEU A 1 104 ? 9.606 -4.763 -2.623 1.00 96.88 104 LEU A N 1
ATOM 794 C CA . LEU A 1 104 ? 10.458 -5.118 -1.494 1.00 96.88 104 LEU A CA 1
ATOM 795 C C . LEU A 1 104 ? 10.304 -4.080 -0.386 1.00 96.88 104 LEU A C 1
ATOM 797 O O . LEU A 1 104 ? 10.042 -2.912 -0.667 1.00 96.88 104 LEU A O 1
ATOM 801 N N . CYS A 1 105 ? 10.513 -4.509 0.856 1.00 97.19 105 CYS A N 1
ATOM 802 C CA . CYS A 1 105 ? 10.788 -3.608 1.965 1.00 97.19 105 CYS A CA 1
ATOM 803 C C . CYS A 1 105 ? 12.254 -3.789 2.354 1.00 97.19 105 CYS A C 1
ATOM 805 O O . CYS A 1 105 ? 12.625 -4.870 2.806 1.00 97.19 105 CYS A O 1
ATOM 807 N N . LEU A 1 106 ? 13.085 -2.792 2.052 1.00 97.00 106 LEU A N 1
ATOM 808 C CA . LEU A 1 106 ? 14.534 -2.861 2.211 1.00 97.00 106 LEU A CA 1
ATOM 809 C C . LEU A 1 106 ? 14.956 -2.284 3.569 1.00 97.00 106 LEU A C 1
ATOM 811 O O . LEU A 1 106 ? 14.503 -1.180 3.895 1.00 97.00 106 LEU A O 1
ATOM 815 N N . PRO A 1 107 ? 15.852 -2.964 4.307 1.00 96.25 107 PRO A N 1
ATOM 816 C CA . PRO A 1 107 ? 16.357 -2.467 5.578 1.00 96.25 107 PRO A CA 1
ATOM 817 C C . PRO A 1 107 ? 17.161 -1.179 5.412 1.00 96.25 107 PRO A C 1
ATOM 819 O O . PRO A 1 107 ? 17.822 -0.984 4.384 1.00 96.25 107 PRO A O 1
ATOM 822 N N . PRO A 1 108 ? 17.161 -0.309 6.434 1.00 95.12 108 PRO A N 1
ATOM 823 C CA . PRO A 1 108 ? 17.981 0.892 6.446 1.00 95.12 108 PRO A CA 1
ATOM 824 C C . PRO A 1 108 ? 19.472 0.594 6.654 1.00 95.12 108 PRO A C 1
ATOM 826 O O . PRO A 1 108 ? 20.318 1.432 6.343 1.00 95.12 108 PRO A O 1
ATOM 829 N N . ASP A 1 109 ? 19.798 -0.595 7.150 1.00 95.19 109 ASP A N 1
ATOM 830 C CA . ASP A 1 109 ? 21.130 -1.099 7.462 1.00 95.19 109 ASP A CA 1
ATOM 831 C C . ASP A 1 109 ? 21.460 -2.365 6.641 1.00 95.19 109 ASP A C 1
ATOM 833 O O . ASP A 1 109 ? 21.470 -3.477 7.166 1.00 95.19 109 ASP A O 1
ATOM 837 N N . PRO A 1 110 ? 21.739 -2.235 5.329 1.00 95.25 110 PRO A N 1
ATOM 838 C CA . PRO A 1 110 ? 22.025 -3.386 4.479 1.00 95.25 110 PRO A CA 1
ATOM 839 C C . PRO A 1 110 ? 23.350 -4.068 4.850 1.00 95.25 110 PRO A C 1
ATOM 841 O O . PRO A 1 110 ? 24.386 -3.419 5.019 1.00 95.25 110 PRO A O 1
ATOM 844 N N . GLU A 1 111 ? 23.336 -5.400 4.881 1.00 96.12 111 GLU A N 1
ATOM 845 C CA . GLU A 1 111 ? 24.530 -6.231 5.039 1.00 96.12 111 GLU A CA 1
ATOM 846 C C . GLU A 1 111 ? 25.032 -6.738 3.681 1.00 96.12 111 GLU A C 1
ATOM 848 O O . GLU A 1 111 ? 24.261 -7.209 2.841 1.00 96.12 111 GLU A O 1
ATOM 853 N N . TRP A 1 112 ? 26.349 -6.694 3.472 1.00 94.38 112 TRP A N 1
ATOM 854 C CA . TRP A 1 112 ? 26.970 -7.096 2.211 1.00 94.38 112 TRP A CA 1
ATOM 855 C C . TRP A 1 112 ? 27.770 -8.388 2.371 1.00 94.38 112 TRP A C 1
ATOM 857 O O . TRP A 1 112 ? 28.647 -8.497 3.227 1.00 94.38 112 TRP A O 1
ATOM 867 N N . GLY A 1 113 ? 27.492 -9.362 1.503 1.00 94.75 113 GLY A N 1
ATOM 868 C CA . GLY A 1 113 ? 28.312 -10.562 1.342 1.00 94.75 113 GLY A CA 1
ATOM 869 C C . GLY A 1 113 ? 29.498 -10.328 0.398 1.00 94.75 113 GLY A C 1
ATOM 870 O O . GLY A 1 113 ? 30.111 -9.261 0.372 1.00 94.75 113 GLY A O 1
ATOM 871 N N . LEU A 1 114 ? 29.809 -11.325 -0.432 1.00 94.31 114 LEU A N 1
ATOM 872 C CA . LEU A 1 114 ? 30.799 -11.181 -1.503 1.00 94.31 114 LEU A CA 1
ATOM 873 C C . LEU A 1 114 ? 30.251 -10.268 -2.609 1.00 94.31 114 LEU A C 1
ATOM 875 O O . LEU A 1 114 ? 29.230 -10.584 -3.218 1.00 94.31 114 LEU A O 1
ATOM 879 N N . HIS A 1 115 ? 30.938 -9.160 -2.883 1.00 91.44 115 HIS A N 1
ATOM 880 C CA . HIS A 1 115 ? 30.522 -8.174 -3.878 1.00 91.44 115 HIS A CA 1
ATOM 881 C C . HIS A 1 115 ? 31.711 -7.600 -4.658 1.00 91.44 115 HIS A C 1
ATOM 883 O O . HIS A 1 115 ? 32.876 -7.806 -4.318 1.00 91.44 115 HIS A O 1
ATOM 889 N N . THR A 1 116 ? 31.388 -6.912 -5.752 1.00 90.75 116 THR A N 1
ATOM 890 C CA . THR A 1 116 ? 32.328 -6.158 -6.586 1.00 90.75 116 THR A CA 1
ATOM 891 C C . THR A 1 116 ? 31.969 -4.682 -6.519 1.00 90.75 116 THR A C 1
ATOM 893 O O . THR A 1 116 ? 30.790 -4.355 -6.609 1.00 90.75 116 THR A O 1
ATOM 896 N N . GLU A 1 117 ? 32.964 -3.802 -6.489 1.00 89.94 117 GLU A N 1
ATOM 897 C CA . GLU A 1 117 ? 32.760 -2.342 -6.433 1.00 89.94 117 GLU A CA 1
ATOM 898 C C . GLU A 1 117 ? 32.251 -1.723 -7.752 1.00 89.94 117 GLU A C 1
ATOM 900 O O . GLU A 1 117 ? 31.970 -0.530 -7.829 1.00 89.94 117 GLU A O 1
ATOM 905 N N . SER A 1 118 ? 32.157 -2.509 -8.829 1.00 87.38 118 SER A N 1
ATOM 906 C CA . SER A 1 118 ? 31.722 -2.043 -10.148 1.00 87.38 118 SER A CA 1
ATOM 907 C C . SER A 1 118 ? 30.254 -2.366 -10.427 1.00 87.38 118 SER A C 1
ATOM 909 O O . SER A 1 118 ? 29.831 -3.514 -10.256 1.00 87.38 118 SER A O 1
ATOM 911 N N . ALA A 1 119 ? 29.519 -1.390 -10.965 1.00 84.88 119 ALA A N 1
ATOM 912 C CA . ALA A 1 119 ? 28.200 -1.613 -11.548 1.00 84.88 119 ALA A CA 1
ATOM 913 C C . ALA A 1 119 ? 28.292 -2.466 -12.828 1.00 84.88 119 ALA A C 1
ATOM 915 O O . ALA A 1 119 ? 29.210 -2.310 -13.634 1.00 84.88 119 ALA A O 1
ATOM 916 N N . ASP A 1 120 ? 27.322 -3.356 -13.013 1.00 85.00 120 ASP A N 1
ATOM 917 C CA . ASP A 1 120 ? 27.232 -4.293 -14.134 1.00 85.00 120 ASP A CA 1
ATOM 918 C C . ASP A 1 120 ? 25.896 -4.072 -14.842 1.00 85.00 120 ASP A C 1
ATOM 920 O O . ASP A 1 120 ? 24.864 -3.947 -14.183 1.00 85.00 120 ASP A O 1
ATOM 924 N N . ASN A 1 121 ? 25.918 -4.011 -16.174 1.00 87.31 121 ASN A N 1
ATOM 925 C CA . ASN A 1 121 ? 24.738 -3.705 -16.973 1.00 87.31 121 ASN A CA 1
ATOM 926 C C . ASN A 1 121 ? 23.878 -4.941 -17.324 1.00 87.31 121 ASN A C 1
ATOM 928 O O . ASN A 1 121 ? 22.862 -4.808 -18.010 1.00 87.31 121 ASN A O 1
ATOM 932 N N . THR A 1 122 ? 24.274 -6.134 -16.874 1.00 89.00 122 THR A N 1
ATOM 933 C CA . THR A 1 122 ? 23.612 -7.413 -17.190 1.00 89.00 122 THR A CA 1
ATOM 934 C C . THR A 1 122 ? 22.830 -8.017 -16.020 1.00 89.00 122 THR A C 1
ATOM 936 O O . THR A 1 122 ? 22.241 -9.091 -16.159 1.00 89.00 122 THR A O 1
ATOM 939 N N . ARG A 1 123 ? 22.817 -7.349 -14.860 1.00 90.06 123 ARG A N 1
ATOM 940 C CA . ARG A 1 123 ? 22.219 -7.859 -13.618 1.00 90.06 123 ARG A CA 1
ATOM 941 C C . ARG A 1 123 ? 20.775 -7.395 -13.435 1.00 90.06 123 ARG A C 1
ATOM 943 O O . ARG A 1 123 ? 20.304 -6.469 -14.089 1.00 90.06 123 ARG A O 1
ATOM 950 N N . GLY A 1 124 ? 20.076 -8.053 -12.512 1.00 91.19 124 GLY A N 1
ATOM 951 C CA . GLY A 1 124 ? 18.831 -7.528 -11.961 1.00 91.19 124 GLY A CA 1
ATOM 952 C C . GLY A 1 124 ? 19.111 -6.301 -11.094 1.00 91.19 124 GLY A C 1
ATOM 953 O O . GLY A 1 124 ? 20.124 -6.249 -10.398 1.00 91.19 124 GLY A O 1
ATOM 954 N N . TYR A 1 125 ? 18.203 -5.331 -11.134 1.00 92.75 125 TYR A N 1
ATOM 955 C CA . TYR A 1 125 ? 18.323 -4.077 -10.397 1.00 92.75 125 TYR A CA 1
ATOM 956 C C . TYR A 1 125 ? 17.163 -3.909 -9.423 1.00 92.75 125 TYR A C 1
ATOM 958 O O . TYR A 1 125 ? 16.024 -4.287 -9.723 1.00 92.75 125 TYR A O 1
ATOM 966 N N . VAL A 1 126 ? 17.462 -3.275 -8.294 1.00 95.88 126 VAL A N 1
ATOM 967 C CA . VAL A 1 126 ? 16.486 -2.818 -7.308 1.00 95.88 126 VAL A CA 1
ATOM 968 C C . VAL A 1 126 ? 16.640 -1.304 -7.173 1.00 95.88 126 VAL A C 1
ATOM 970 O O . VAL A 1 126 ? 17.751 -0.807 -7.015 1.00 95.88 126 VAL A O 1
ATOM 973 N N . TYR A 1 127 ? 15.521 -0.597 -7.261 1.00 96.38 127 TYR A N 1
ATOM 974 C CA . TYR A 1 127 ? 15.376 0.851 -7.140 1.00 96.38 127 TYR A CA 1
ATOM 975 C C . TYR A 1 127 ? 14.460 1.170 -5.958 1.00 96.38 127 TYR A C 1
ATOM 977 O O . TYR A 1 127 ? 13.716 0.295 -5.504 1.00 96.38 127 TYR A O 1
ATOM 985 N N . GLY A 1 128 ? 14.488 2.422 -5.499 1.00 97.19 128 GLY A N 1
ATOM 986 C CA . GLY A 1 128 ? 13.472 2.956 -4.593 1.00 97.19 128 GLY A CA 1
ATOM 987 C C . GLY A 1 128 ? 12.086 2.961 -5.238 1.00 97.19 128 GLY A C 1
ATOM 988 O O . GLY A 1 128 ? 11.950 2.768 -6.451 1.00 97.19 128 GLY A O 1
ATOM 989 N N . ALA A 1 129 ? 11.054 3.119 -4.418 1.00 97.69 129 ALA A N 1
ATOM 990 C CA . ALA A 1 129 ? 9.680 3.199 -4.877 1.00 97.69 129 ALA A CA 1
ATOM 991 C C . ALA A 1 129 ? 9.091 4.590 -4.658 1.00 97.69 129 ALA A C 1
ATOM 993 O O . ALA A 1 129 ? 9.322 5.185 -3.611 1.00 97.69 129 ALA A O 1
ATOM 994 N N . GLU A 1 130 ? 8.260 5.047 -5.591 1.00 97.62 130 GLU A N 1
ATOM 995 C CA . GLU A 1 130 ? 7.652 6.381 -5.567 1.00 97.62 130 GLU A CA 1
ATOM 996 C C . GLU A 1 130 ? 6.132 6.300 -5.728 1.00 97.62 130 GLU A C 1
ATOM 998 O O . GLU A 1 130 ? 5.584 5.400 -6.383 1.00 97.62 130 GLU A O 1
ATOM 1003 N N . TYR A 1 131 ? 5.433 7.263 -5.131 1.00 98.06 131 TYR A N 1
ATOM 1004 C CA . TYR A 1 131 ? 3.997 7.425 -5.328 1.00 98.06 131 TYR A CA 1
ATOM 1005 C C . TYR A 1 131 ? 3.674 8.235 -6.586 1.00 98.06 131 TYR A C 1
ATOM 1007 O O . TYR A 1 131 ? 4.069 9.388 -6.749 1.00 98.06 131 TYR A O 1
ATOM 1015 N N . GLU A 1 132 ? 2.791 7.693 -7.415 1.00 97.38 132 GLU A N 1
ATOM 1016 C CA . GLU A 1 132 ? 2.328 8.318 -8.652 1.00 97.38 132 GLU A CA 1
ATOM 1017 C C . GLU A 1 132 ? 0.890 8.820 -8.514 1.00 97.38 132 GLU A C 1
ATOM 1019 O O . GLU A 1 132 ? -0.062 8.322 -9.120 1.00 97.38 132 GLU A O 1
ATOM 1024 N N . PHE A 1 133 ? 0.714 9.782 -7.603 1.00 96.62 133 PHE A N 1
ATOM 1025 C CA . PHE A 1 133 ? -0.596 10.212 -7.096 1.00 96.62 133 PHE A CA 1
ATOM 1026 C C . PHE A 1 133 ? -1.101 11.538 -7.677 1.00 96.62 133 PHE A C 1
ATOM 1028 O O . PHE A 1 133 ? -2.083 12.093 -7.180 1.00 96.62 133 PHE A O 1
ATOM 1035 N N . SER A 1 134 ? -0.492 12.037 -8.754 1.00 94.38 134 SER A N 1
ATOM 1036 C CA . SER A 1 134 ? -0.861 13.309 -9.401 1.00 94.38 134 SER A CA 1
ATOM 1037 C C . SER A 1 134 ? -2.338 13.405 -9.815 1.00 94.38 134 SER A C 1
ATOM 1039 O O . SER A 1 134 ? -2.904 14.505 -9.848 1.00 94.38 134 SER A O 1
ATOM 1041 N N . THR A 1 135 ? -2.972 12.262 -10.094 1.00 91.81 135 THR A N 1
ATOM 1042 C CA . THR A 1 135 ? -4.371 12.138 -10.530 1.00 91.81 135 THR A CA 1
ATOM 1043 C C . THR A 1 135 ? -5.386 12.112 -9.385 1.00 91.81 135 THR A C 1
ATOM 1045 O O . THR A 1 135 ? -6.576 12.306 -9.636 1.00 91.81 135 THR A O 1
ATOM 1048 N N . LEU A 1 136 ? -4.950 11.914 -8.135 1.00 93.12 136 LEU A N 1
ATOM 1049 C CA . LEU A 1 136 ? -5.847 11.903 -6.978 1.00 93.12 136 LEU A CA 1
ATOM 1050 C C . LEU A 1 136 ? -6.386 13.309 -6.684 1.00 93.12 136 LEU A C 1
ATOM 1052 O O . LEU A 1 136 ? -5.717 14.317 -6.904 1.00 93.12 136 LEU A O 1
ATOM 1056 N N . THR A 1 137 ? -7.607 13.389 -6.152 1.00 90.50 137 THR A N 1
ATOM 1057 C CA . THR A 1 137 ? -8.265 14.667 -5.819 1.00 90.50 137 THR A CA 1
ATOM 1058 C C . THR A 1 137 ? -8.242 15.004 -4.329 1.00 90.50 137 THR A C 1
ATOM 1060 O O . THR A 1 137 ? -8.730 16.062 -3.937 1.00 90.50 137 THR A O 1
ATOM 1063 N N . ASP A 1 138 ? -7.732 14.105 -3.489 1.00 92.50 138 ASP A N 1
ATOM 1064 C CA . ASP A 1 138 ? -7.636 14.295 -2.041 1.00 92.50 138 ASP A CA 1
ATOM 1065 C C . ASP A 1 138 ? -6.202 14.620 -1.593 1.00 92.50 138 ASP A C 1
ATOM 1067 O O . ASP A 1 138 ? -5.300 14.820 -2.408 1.00 92.50 138 ASP A O 1
ATOM 1071 N N . SER A 1 139 ? -5.986 14.699 -0.278 1.00 91.75 139 SER A N 1
ATOM 1072 C CA . SER A 1 139 ? -4.697 15.067 0.314 1.00 91.75 139 SER A CA 1
ATOM 1073 C C . SER A 1 139 ? -3.545 14.136 -0.068 1.00 91.75 139 SER A C 1
ATOM 1075 O O . SER A 1 139 ? -2.396 14.571 -0.015 1.00 91.75 139 SER A O 1
ATOM 1077 N N . ARG A 1 140 ? -3.816 12.892 -0.491 1.00 94.62 140 ARG A N 1
ATOM 1078 C CA . ARG A 1 140 ? -2.779 11.949 -0.938 1.00 94.62 140 ARG A CA 1
ATOM 1079 C C . ARG A 1 140 ? -2.089 12.422 -2.211 1.00 94.62 140 ARG A C 1
ATOM 1081 O O . ARG A 1 140 ? -0.952 12.035 -2.440 1.00 94.62 140 ARG A O 1
ATOM 1088 N N . LYS A 1 141 ? -2.716 13.305 -2.998 1.00 95.50 141 LYS A N 1
ATOM 1089 C CA . LYS A 1 141 ? -2.074 13.952 -4.151 1.00 95.50 141 LYS A CA 1
ATOM 1090 C C . LYS A 1 141 ? -0.738 14.611 -3.785 1.00 95.50 141 LYS A C 1
ATOM 1092 O O . LYS A 1 141 ? 0.178 14.622 -4.598 1.00 95.50 141 LYS A O 1
ATOM 1097 N N . ASN A 1 142 ? -0.613 15.121 -2.559 1.00 94.88 142 ASN A N 1
ATOM 1098 C CA . ASN A 1 142 ? 0.611 15.768 -2.080 1.00 94.88 142 ASN A CA 1
ATOM 1099 C C . ASN A 1 142 ? 1.793 14.799 -1.922 1.00 94.88 142 ASN A C 1
ATOM 1101 O O . ASN A 1 142 ? 2.915 15.259 -1.763 1.00 94.88 142 ASN A O 1
ATOM 1105 N N . LEU A 1 143 ? 1.546 13.485 -1.950 1.00 96.56 143 LEU A N 1
ATOM 1106 C CA . LEU A 1 143 ? 2.589 12.461 -1.912 1.00 96.56 143 LEU A CA 1
ATOM 1107 C C . LEU A 1 143 ? 3.143 12.129 -3.293 1.00 96.56 143 LEU A C 1
ATOM 1109 O O . LEU A 1 143 ? 4.038 11.302 -3.376 1.00 96.56 143 LEU A O 1
ATOM 1113 N N . HIS A 1 144 ? 2.624 12.721 -4.371 1.00 97.25 144 HIS A N 1
ATOM 1114 C CA . HIS A 1 144 ? 3.181 12.496 -5.701 1.00 97.25 144 HIS A CA 1
ATOM 1115 C C . HIS A 1 144 ? 4.698 12.738 -5.702 1.00 97.25 144 HIS A C 1
ATOM 1117 O O . HIS A 1 144 ? 5.163 13.706 -5.091 1.00 97.25 144 HIS A O 1
ATOM 1123 N N . GLU A 1 145 ? 5.430 11.824 -6.340 1.00 96.88 145 GLU A N 1
ATOM 1124 C CA . GLU A 1 145 ? 6.894 11.807 -6.440 1.00 96.88 145 GLU A CA 1
ATOM 1125 C C . GLU A 1 145 ? 7.621 11.685 -5.093 1.00 96.88 145 GLU A C 1
ATOM 1127 O O . GLU A 1 145 ? 8.820 11.911 -5.028 1.00 96.88 145 GLU A O 1
ATOM 1132 N N . HIS A 1 146 ? 6.932 11.368 -3.993 1.00 97.44 146 HIS A N 1
ATOM 1133 C CA . HIS A 1 146 ? 7.616 11.052 -2.740 1.00 97.44 146 HIS A CA 1
ATOM 1134 C C . HIS A 1 146 ? 8.024 9.584 -2.713 1.00 97.44 146 HIS A C 1
ATOM 1136 O O . HIS A 1 146 ? 7.232 8.709 -3.089 1.00 97.44 146 HIS A O 1
ATOM 1142 N N . ASP A 1 147 ? 9.200 9.329 -2.143 1.00 97.75 147 ASP A N 1
ATOM 1143 C CA . ASP A 1 147 ? 9.645 7.982 -1.824 1.00 97.75 147 ASP A CA 1
ATOM 1144 C C . ASP A 1 147 ? 8.692 7.320 -0.825 1.00 97.75 147 ASP A C 1
ATOM 1146 O O . ASP A 1 147 ? 8.157 7.939 0.110 1.00 97.75 147 ASP A O 1
ATOM 1150 N N . VAL A 1 148 ? 8.509 6.019 -1.014 1.00 97.62 148 VAL A N 1
ATOM 1151 C CA . VAL A 1 148 ? 7.557 5.202 -0.272 1.00 97.62 148 VAL A CA 1
ATOM 1152 C C . VAL A 1 148 ? 8.282 4.500 0.882 1.00 97.62 148 VAL A C 1
ATOM 1154 O O . VAL A 1 148 ? 9.122 3.628 0.644 1.00 97.62 148 VAL A O 1
ATOM 1157 N N . PRO A 1 149 ? 7.975 4.821 2.150 1.00 97.06 149 PRO A N 1
ATOM 1158 C CA . PRO A 1 149 ? 8.475 4.049 3.276 1.00 97.06 149 PRO A CA 1
ATOM 1159 C C . PRO A 1 149 ? 7.720 2.723 3.388 1.00 97.06 149 P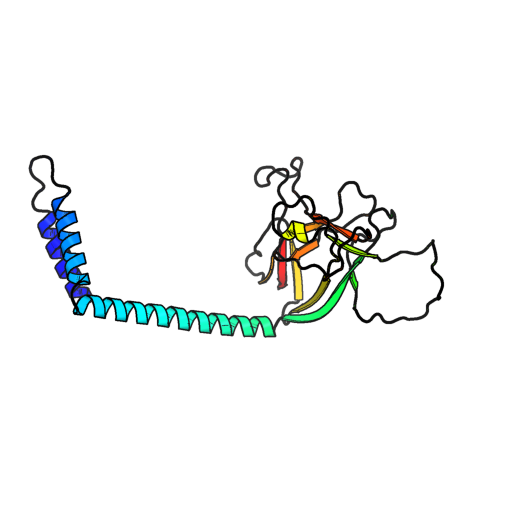RO A C 1
ATOM 1161 O O . PRO A 1 149 ? 6.583 2.576 2.930 1.00 97.06 149 PRO A O 1
ATOM 1164 N N . CYS A 1 150 ? 8.331 1.755 4.054 1.00 96.81 150 CYS A N 1
ATOM 1165 C CA . CYS A 1 150 ? 7.700 0.481 4.363 1.00 96.81 150 CYS A CA 1
ATOM 1166 C C . CYS A 1 150 ? 8.007 0.056 5.797 1.00 96.81 150 CYS A C 1
ATOM 1168 O O . CYS A 1 150 ? 8.925 0.567 6.433 1.00 96.81 150 CYS A O 1
ATOM 1170 N N . ALA A 1 151 ? 7.228 -0.895 6.306 1.00 94.06 151 ALA A N 1
ATOM 1171 C CA . ALA A 1 151 ? 7.498 -1.504 7.595 1.00 94.06 151 ALA A CA 1
ATOM 1172 C C . ALA A 1 151 ? 7.154 -2.992 7.578 1.00 94.06 151 ALA A C 1
ATOM 1174 O O . ALA A 1 151 ? 6.116 -3.403 7.049 1.00 94.06 151 ALA A O 1
ATOM 1175 N N . VAL A 1 152 ? 7.997 -3.794 8.221 1.00 92.94 152 VAL A N 1
ATOM 1176 C CA . VAL A 1 152 ? 7.739 -5.209 8.480 1.00 92.94 152 VAL A CA 1
ATOM 1177 C C . VAL A 1 152 ? 7.167 -5.340 9.886 1.00 92.94 152 VAL A C 1
ATOM 1179 O O . VAL A 1 152 ? 7.809 -5.010 10.883 1.00 92.94 152 VAL A O 1
ATOM 1182 N N . CYS A 1 153 ? 5.931 -5.828 9.980 1.00 91.50 153 CYS A N 1
ATOM 1183 C CA . CYS A 1 153 ? 5.241 -6.032 11.251 1.00 91.50 153 CYS A CA 1
ATOM 1184 C C . CYS A 1 153 ? 5.157 -7.518 11.593 1.00 91.50 153 CYS A C 1
ATOM 1186 O O . CYS A 1 153 ? 4.860 -8.348 10.734 1.00 91.50 153 CYS A O 1
ATOM 1188 N N . ARG A 1 154 ? 5.291 -7.845 12.879 1.00 89.69 154 ARG A N 1
ATOM 1189 C CA . ARG A 1 154 ? 4.920 -9.152 13.426 1.00 89.69 154 ARG A CA 1
ATOM 1190 C C . ARG A 1 154 ? 3.740 -9.011 14.362 1.00 89.69 154 ARG A C 1
ATOM 1192 O O . ARG A 1 154 ? 3.763 -8.200 15.284 1.00 89.69 154 ARG A O 1
ATOM 1199 N N . VAL A 1 155 ? 2.747 -9.868 14.165 1.00 88.00 155 VAL A N 1
ATOM 1200 C CA . VAL A 1 155 ? 1.590 -9.966 15.051 1.00 88.00 155 VAL A CA 1
ATOM 1201 C C . VAL A 1 155 ? 1.631 -11.303 15.775 1.00 88.00 155 VAL A C 1
ATOM 1203 O O . VAL A 1 155 ? 1.708 -12.365 15.160 1.00 88.00 155 VAL A O 1
ATOM 1206 N N . LYS A 1 156 ? 1.658 -11.261 17.107 1.00 86.69 156 LYS A N 1
ATOM 1207 C CA . LYS A 1 156 ? 1.676 -12.454 17.956 1.00 86.69 156 LYS A CA 1
ATOM 1208 C C . LYS A 1 156 ? 0.346 -13.193 17.825 1.00 86.69 156 LYS A C 1
ATOM 1210 O O . LYS A 1 156 ? -0.705 -12.570 17.741 1.00 86.69 156 LYS A O 1
ATOM 1215 N N . GLN A 1 157 ? 0.411 -14.524 17.878 1.00 84.81 157 GLN A N 1
ATOM 1216 C CA . GLN A 1 157 ? -0.758 -15.417 17.869 1.00 84.81 157 GLN A CA 1
ATOM 1217 C C . GLN A 1 157 ? -1.623 -15.348 16.598 1.00 84.81 157 GLN A C 1
ATOM 1219 O O . GLN A 1 157 ? -2.712 -15.904 16.593 1.00 84.81 157 GLN A O 1
ATOM 1224 N N . ARG A 1 158 ? -1.129 -14.719 15.525 1.00 85.94 158 ARG A N 1
ATOM 1225 C CA . ARG A 1 158 ? -1.728 -14.756 14.187 1.00 85.94 158 ARG A CA 1
ATOM 1226 C C . ARG A 1 158 ? -0.726 -15.405 13.237 1.00 85.94 158 ARG A C 1
ATOM 1228 O O . ARG A 1 158 ? 0.471 -15.135 13.320 1.00 85.94 158 ARG A O 1
ATOM 1235 N N . SER A 1 159 ? -1.194 -16.311 12.395 1.00 87.81 159 SER A N 1
ATOM 1236 C CA . SER A 1 159 ? -0.371 -17.192 11.557 1.00 87.81 159 SER A CA 1
ATOM 1237 C C . SER A 1 159 ? -0.630 -17.022 10.064 1.00 87.81 159 SER A C 1
ATOM 1239 O O . SER A 1 159 ? 0.250 -17.322 9.258 1.00 87.81 159 SER A O 1
ATOM 1241 N N . VAL A 1 160 ? -1.805 -16.516 9.689 1.00 93.69 160 VAL A N 1
ATOM 1242 C CA . VAL A 1 160 ? -2.189 -16.314 8.291 1.00 93.69 160 VAL A CA 1
ATOM 1243 C C . VAL A 1 160 ? -2.513 -14.848 8.071 1.00 93.69 160 VAL A C 1
ATOM 1245 O O . VAL A 1 160 ? -3.230 -14.249 8.867 1.00 93.69 160 VAL A O 1
ATOM 1248 N N . VAL A 1 161 ? -2.012 -14.280 6.974 1.00 95.06 161 VAL A N 1
ATOM 1249 C CA . VAL A 1 161 ? -2.315 -12.914 6.535 1.00 95.06 161 VAL A CA 1
ATOM 1250 C C . VAL A 1 161 ? -2.881 -12.965 5.122 1.00 95.06 161 VAL A C 1
ATOM 1252 O O . VAL A 1 161 ? -2.343 -13.660 4.261 1.00 95.06 161 VAL A O 1
ATOM 1255 N N . ILE A 1 162 ? -3.961 -12.226 4.882 1.00 96.25 162 ILE A N 1
ATOM 1256 C CA . ILE A 1 162 ? -4.563 -12.066 3.558 1.00 96.25 162 ILE A CA 1
ATOM 1257 C C . ILE A 1 162 ? -4.854 -10.599 3.269 1.00 96.25 162 ILE A C 1
ATOM 1259 O O . ILE A 1 162 ? -5.226 -9.831 4.155 1.00 96.25 162 ILE A O 1
ATOM 1263 N N . THR A 1 163 ? -4.773 -10.243 1.994 1.00 97.56 163 THR A N 1
ATOM 1264 C CA . THR A 1 163 ? -5.256 -8.961 1.481 1.00 97.56 163 THR A CA 1
ATOM 1265 C C . THR A 1 163 ? -6.561 -9.196 0.739 1.00 97.56 163 THR A C 1
ATOM 1267 O O . THR A 1 163 ? -6.622 -10.021 -0.172 1.00 97.56 163 THR A O 1
ATOM 1270 N N . ILE A 1 164 ? -7.609 -8.463 1.105 1.00 98.19 164 ILE A N 1
ATOM 1271 C CA . ILE A 1 164 ? -8.908 -8.517 0.434 1.00 98.19 164 ILE A CA 1
ATOM 1272 C C . ILE A 1 164 ? -9.085 -7.221 -0.373 1.00 98.19 164 ILE A C 1
ATOM 1274 O O . ILE A 1 164 ? -9.292 -6.158 0.223 1.00 98.19 164 ILE A O 1
ATOM 1278 N N . PRO A 1 165 ? -9.005 -7.269 -1.716 1.00 97.88 165 PRO A N 1
ATOM 1279 C CA . PRO A 1 165 ? -9.218 -6.095 -2.554 1.00 97.88 165 PRO A CA 1
ATOM 1280 C C . PRO A 1 165 ? -10.702 -5.703 -2.609 1.00 97.88 165 PRO A C 1
ATOM 1282 O O . PRO A 1 165 ? -11.597 -6.504 -2.338 1.00 97.88 165 PRO A O 1
ATOM 1285 N N . ALA A 1 166 ? -10.959 -4.452 -2.987 1.00 97.44 166 ALA A N 1
ATOM 1286 C CA . ALA A 1 166 ? -12.278 -3.829 -3.111 1.00 97.44 166 ALA A CA 1
ATOM 1287 C C . ALA A 1 166 ? -13.126 -3.822 -1.822 1.00 97.44 166 ALA A C 1
ATOM 1289 O O . ALA A 1 166 ? -14.353 -3.722 -1.872 1.00 97.44 166 ALA A O 1
ATOM 1290 N N . ARG A 1 167 ? -12.482 -3.922 -0.654 1.00 97.81 167 ARG A N 1
ATOM 1291 C CA . ARG A 1 167 ? -13.126 -3.980 0.666 1.00 97.81 167 ARG A CA 1
ATOM 1292 C C . ARG A 1 167 ? -12.438 -3.058 1.659 1.00 97.81 167 ARG A C 1
ATOM 1294 O O . ARG A 1 167 ? -11.263 -2.754 1.501 1.00 97.81 167 ARG A O 1
ATOM 1301 N N . LYS A 1 168 ? -13.187 -2.623 2.673 1.00 97.94 168 LYS A N 1
ATOM 1302 C CA . LYS A 1 168 ? -12.671 -1.856 3.822 1.00 97.94 168 LYS A CA 1
ATOM 1303 C C . LYS A 1 168 ? -12.707 -2.642 5.137 1.00 97.94 168 LYS A C 1
ATOM 1305 O O . LYS A 1 168 ? -12.254 -2.139 6.154 1.00 97.94 168 LYS A O 1
ATOM 1310 N N . SER A 1 169 ? -13.280 -3.847 5.121 1.00 97.81 169 SER A N 1
ATOM 1311 C CA . SER A 1 169 ? -13.486 -4.684 6.303 1.00 97.81 169 SER A CA 1
ATOM 1312 C C . SER A 1 169 ? -13.243 -6.163 6.013 1.00 97.81 169 SER A C 1
ATOM 1314 O O . SER A 1 169 ? -13.534 -6.677 4.921 1.00 97.81 169 SER A O 1
ATOM 1316 N N . CYS A 1 170 ? -12.700 -6.853 7.012 1.00 97.88 170 CYS A N 1
ATOM 1317 C CA . CYS A 1 170 ? -12.443 -8.286 6.965 1.00 97.88 170 CYS A CA 1
ATOM 1318 C C . CYS A 1 170 ? -13.739 -9.109 6.985 1.00 97.88 170 CYS A C 1
ATOM 1320 O O . CYS A 1 170 ? -14.804 -8.621 7.363 1.00 97.88 170 CYS A O 1
ATOM 1322 N N . TYR A 1 171 ? -13.665 -10.366 6.537 1.00 97.12 171 TYR A N 1
ATOM 1323 C CA . TYR A 1 171 ? -14.776 -11.307 6.713 1.00 97.12 171 TYR A CA 1
ATOM 1324 C C . TYR A 1 171 ? -14.949 -11.671 8.198 1.00 97.12 171 TYR A C 1
ATOM 1326 O O . TYR A 1 171 ? -13.986 -11.568 8.960 1.00 97.12 171 TYR A O 1
ATOM 1334 N N . PRO A 1 172 ? -16.137 -12.143 8.619 1.00 96.69 172 PRO A N 1
ATOM 1335 C CA . PRO A 1 172 ? -16.316 -12.687 9.962 1.00 96.69 172 PRO A CA 1
ATOM 1336 C C . PRO A 1 172 ? -15.248 -13.738 10.300 1.00 96.69 172 PRO A C 1
ATOM 1338 O O . PRO A 1 172 ? -14.928 -14.588 9.469 1.00 96.69 172 PRO A O 1
ATOM 1341 N N . GLY A 1 173 ? -14.695 -13.661 11.512 1.00 93.56 173 GLY A N 1
ATOM 1342 C CA . GLY A 1 173 ? -13.625 -14.547 11.983 1.00 93.56 173 GLY A CA 1
ATOM 1343 C C . GLY A 1 173 ? -12.200 -14.075 11.671 1.00 93.56 173 GLY A C 1
ATOM 1344 O O . GLY A 1 173 ? -11.266 -14.660 12.201 1.00 93.56 173 GLY A O 1
ATOM 1345 N N . TRP A 1 174 ? -12.026 -13.017 10.874 1.00 96.06 174 TRP A N 1
ATOM 1346 C CA . TRP A 1 174 ? -10.722 -12.410 10.598 1.00 96.06 174 TRP A CA 1
ATOM 1347 C C . TRP A 1 174 ? -10.516 -11.118 11.390 1.00 96.06 174 TRP A C 1
ATOM 1349 O O . TRP A 1 174 ? -11.432 -10.301 11.511 1.00 96.06 174 TRP A O 1
ATOM 1359 N N . TYR A 1 175 ? -9.291 -10.897 11.861 1.00 93.31 175 TYR A N 1
ATOM 1360 C CA . TYR A 1 175 ? -8.885 -9.651 12.503 1.00 93.31 175 TYR A CA 1
ATOM 1361 C C . TYR A 1 175 ? -8.366 -8.665 11.462 1.00 93.31 175 TYR A C 1
ATOM 1363 O O . TYR A 1 175 ? -7.569 -9.026 10.602 1.00 93.31 175 TYR A O 1
ATOM 1371 N N . GLN A 1 176 ? -8.813 -7.413 11.534 1.00 94.44 176 GLN A N 1
ATOM 1372 C CA . GLN A 1 176 ? -8.319 -6.353 10.660 1.00 94.44 176 GLN A CA 1
ATOM 1373 C C . GLN A 1 176 ? -6.980 -5.817 11.166 1.00 94.44 176 GLN A C 1
ATOM 1375 O O . GLN A 1 176 ? -6.884 -5.396 12.316 1.00 94.44 176 GLN A O 1
ATOM 1380 N N . GLU A 1 177 ? -5.977 -5.793 10.290 1.00 93.44 177 GLU A N 1
ATOM 1381 C CA . GLU A 1 177 ? -4.660 -5.213 10.572 1.00 93.44 177 GLU A CA 1
ATOM 1382 C C . GLU A 1 177 ? -4.584 -3.750 10.158 1.00 93.44 177 GLU A C 1
ATOM 1384 O O . GLU A 1 177 ? -4.134 -2.905 10.929 1.00 93.44 177 GLU A O 1
ATOM 1389 N N . TYR A 1 178 ? -5.025 -3.460 8.934 1.00 95.25 178 TYR A N 1
ATOM 1390 C CA . TYR A 1 178 ? -5.197 -2.110 8.411 1.00 95.25 178 TYR A CA 1
ATOM 1391 C C . TYR A 1 178 ? -6.110 -2.131 7.180 1.00 95.25 178 TYR A C 1
ATOM 1393 O O . TYR A 1 178 ? -6.402 -3.182 6.604 1.00 95.25 178 TYR A O 1
ATOM 1401 N N . THR A 1 179 ? -6.586 -0.957 6.783 1.00 98.12 179 THR A N 1
ATOM 1402 C CA . THR A 1 179 ? -7.341 -0.746 5.545 1.00 98.12 179 THR A CA 1
ATOM 1403 C C . THR A 1 179 ? -6.722 0.409 4.783 1.00 98.12 179 THR A C 1
ATOM 1405 O O . THR A 1 179 ? -6.067 1.257 5.381 1.00 98.12 179 THR A O 1
ATOM 1408 N N . GLY A 1 180 ? -6.959 0.457 3.480 1.00 97.62 180 GLY A N 1
ATOM 1409 C CA . GLY A 1 180 ? -6.568 1.584 2.658 1.00 97.62 180 GLY A CA 1
ATOM 1410 C C . GLY A 1 180 ? -6.918 1.366 1.202 1.00 97.62 180 GLY A C 1
ATOM 1411 O O . GLY A 1 180 ? -8.061 1.012 0.887 1.00 97.62 180 GLY A O 1
ATOM 1412 N N . TYR A 1 181 ? -5.959 1.615 0.318 1.00 97.69 181 TYR A N 1
ATOM 1413 C CA . TYR A 1 181 ? -6.178 1.656 -1.124 1.00 97.69 181 TYR A CA 1
ATOM 1414 C C . TYR A 1 181 ? -5.257 0.701 -1.863 1.00 97.69 181 TYR A C 1
ATOM 1416 O O . TYR A 1 181 ? -4.113 0.480 -1.474 1.00 97.69 181 TYR A O 1
ATOM 1424 N N . LEU A 1 182 ? -5.786 0.112 -2.929 1.00 98.00 182 LEU A N 1
ATOM 1425 C CA . LEU A 1 182 ? -5.028 -0.779 -3.781 1.00 98.00 182 LEU A CA 1
ATOM 1426 C C . LEU A 1 182 ? -4.182 0.056 -4.747 1.00 98.00 182 LEU A C 1
ATOM 1428 O O . LEU A 1 182 ? -4.696 0.965 -5.403 1.00 98.00 182 LEU A O 1
ATOM 1432 N N . VAL A 1 183 ? -2.898 -0.269 -4.836 1.00 98.00 183 VAL A N 1
ATOM 1433 C CA . VAL A 1 183 ? -1.939 0.337 -5.764 1.00 98.00 183 VAL A CA 1
ATOM 1434 C C . VAL A 1 183 ? -1.240 -0.737 -6.590 1.00 98.00 183 VAL A C 1
ATOM 1436 O O . VAL A 1 183 ? -1.158 -1.896 -6.180 1.00 98.00 183 VAL A O 1
ATOM 1439 N N . ALA A 1 184 ? -0.769 -0.355 -7.771 1.00 97.62 184 ALA A N 1
ATOM 1440 C CA . ALA A 1 184 ? 0.028 -1.177 -8.680 1.00 97.62 184 ALA A CA 1
ATOM 1441 C C . ALA A 1 184 ? 0.818 -0.254 -9.625 1.00 97.62 184 ALA A C 1
ATOM 1443 O O . ALA A 1 184 ? 0.816 0.956 -9.447 1.00 97.62 184 ALA A O 1
ATOM 1444 N N . GLY A 1 185 ? 1.482 -0.789 -10.641 1.00 96.62 185 GLY A N 1
ATOM 1445 C CA . GLY A 1 185 ? 2.098 0.011 -11.700 1.00 96.62 185 GLY A CA 1
ATOM 1446 C C . GLY A 1 185 ? 1.074 0.574 -12.686 1.00 96.62 185 GLY A C 1
ATOM 1447 O O . GLY A 1 185 ? -0.062 0.102 -12.778 1.00 96.62 185 GLY A O 1
ATOM 1448 N N . TYR A 1 186 ? 1.494 1.566 -13.470 1.00 96.56 186 TYR A N 1
ATOM 1449 C CA . TYR A 1 186 ? 0.699 2.074 -14.583 1.00 96.56 186 TYR A CA 1
ATOM 1450 C C . TYR A 1 186 ? 0.530 0.998 -15.658 1.00 96.56 186 TYR A C 1
ATOM 1452 O O . TYR A 1 186 ? 1.484 0.346 -16.073 1.00 96.56 186 TYR A O 1
ATOM 1460 N N . HIS A 1 187 ? -0.697 0.840 -16.149 1.00 94.88 187 HIS A N 1
ATOM 1461 C CA . HIS A 1 187 ? -1.066 -0.208 -17.103 1.00 94.88 187 HIS A CA 1
ATOM 1462 C C . HIS A 1 187 ? -0.327 -0.142 -18.455 1.00 94.88 187 HIS A C 1
ATOM 1464 O O . HIS A 1 187 ? -0.369 -1.112 -19.206 1.00 94.88 187 HIS A O 1
ATOM 1470 N N . GLY A 1 188 ? 0.308 0.988 -18.789 1.00 96.00 188 GLY A N 1
ATOM 1471 C CA . GLY A 1 188 ? 1.125 1.144 -19.996 1.00 96.00 188 GLY A CA 1
ATOM 1472 C C . GLY A 1 188 ? 2.618 0.852 -19.807 1.00 96.00 188 GLY A C 1
ATOM 1473 O O . GLY A 1 188 ? 3.370 0.969 -20.770 1.00 96.00 188 GLY A O 1
ATOM 1474 N N . HIS A 1 189 ? 3.065 0.516 -18.596 1.00 96.50 189 HIS A N 1
ATOM 1475 C CA . HIS A 1 189 ? 4.466 0.200 -18.311 1.00 96.50 189 HIS A CA 1
ATOM 1476 C C . HIS A 1 189 ? 4.826 -1.242 -18.690 1.00 96.50 189 HIS A C 1
ATOM 1478 O O . HIS A 1 189 ? 3.991 -2.142 -18.628 1.00 96.50 189 HIS A O 1
ATOM 1484 N N . GLU A 1 190 ? 6.084 -1.459 -19.092 1.00 96.44 190 GLU A N 1
ATOM 1485 C CA . GLU A 1 190 ? 6.569 -2.789 -19.488 1.00 96.44 190 GLU A CA 1
ATOM 1486 C C . GLU A 1 190 ? 6.798 -3.706 -18.279 1.00 96.44 190 GLU A C 1
ATOM 1488 O O . GLU A 1 190 ? 6.586 -4.916 -18.377 1.00 96.44 190 GLU A O 1
ATOM 1493 N N . ALA A 1 191 ? 7.234 -3.149 -17.144 1.00 95.50 191 ALA A N 1
ATOM 1494 C CA . ALA A 1 191 ? 7.463 -3.924 -15.936 1.00 95.50 191 ALA A CA 1
ATOM 1495 C C . ALA A 1 191 ? 6.139 -4.379 -15.318 1.00 95.50 191 ALA A C 1
ATOM 1497 O O . ALA A 1 191 ? 5.235 -3.582 -15.055 1.00 95.50 191 ALA A O 1
ATOM 1498 N N . ALA A 1 192 ? 6.058 -5.670 -15.006 1.00 93.56 192 ALA A N 1
ATOM 1499 C CA . ALA A 1 192 ? 4.954 -6.199 -14.225 1.00 93.56 192 ALA A CA 1
ATOM 1500 C C . ALA A 1 192 ? 4.970 -5.624 -12.798 1.00 93.56 192 ALA A C 1
ATOM 1502 O O . ALA A 1 192 ? 6.014 -5.298 -12.227 1.00 93.56 192 ALA A O 1
ATOM 1503 N N . THR A 1 193 ? 3.791 -5.536 -12.192 1.00 95.12 193 THR A N 1
ATOM 1504 C CA . THR A 1 193 ? 3.632 -5.122 -10.797 1.00 95.12 193 THR A CA 1
ATOM 1505 C C . THR A 1 193 ? 2.599 -5.989 -10.099 1.00 95.12 193 THR A C 1
ATOM 1507 O O . THR A 1 193 ? 1.698 -6.546 -10.727 1.00 95.12 193 THR A O 1
ATOM 1510 N N . GLN A 1 194 ? 2.744 -6.114 -8.786 1.00 96.06 194 GLN A N 1
ATOM 1511 C CA . GLN A 1 194 ? 1.762 -6.748 -7.926 1.00 96.06 194 GLN A CA 1
ATOM 1512 C C . GLN A 1 194 ? 0.762 -5.712 -7.404 1.00 96.06 194 GLN A C 1
ATOM 1514 O O . GLN A 1 194 ? 1.112 -4.557 -7.166 1.00 96.06 194 GLN A O 1
ATOM 1519 N N . TYR A 1 195 ? -0.478 -6.145 -7.183 1.00 97.56 195 TYR A N 1
ATOM 1520 C CA . TYR A 1 195 ? -1.441 -5.372 -6.410 1.00 97.56 195 TYR A CA 1
ATOM 1521 C C . TYR A 1 195 ? -1.033 -5.330 -4.936 1.00 97.56 195 TYR A C 1
ATOM 1523 O O . TYR A 1 195 ? -1.029 -6.362 -4.260 1.00 97.56 195 TYR A O 1
ATOM 1531 N N . THR A 1 196 ? -0.760 -4.132 -4.431 1.00 97.56 196 THR A N 1
ATOM 1532 C CA . THR A 1 196 ? -0.347 -3.890 -3.047 1.00 97.56 196 THR A CA 1
ATOM 1533 C C . THR A 1 196 ? -1.389 -3.045 -2.333 1.00 97.56 196 THR A C 1
ATOM 1535 O O . THR A 1 196 ? -1.958 -2.119 -2.906 1.00 97.56 196 THR A O 1
ATOM 1538 N N . CYS A 1 197 ? -1.674 -3.380 -1.076 1.00 98.00 197 CYS A N 1
ATOM 1539 C CA . CYS A 1 197 ? -2.529 -2.564 -0.226 1.00 98.00 197 CYS A CA 1
ATOM 1540 C C . CYS A 1 197 ? -1.664 -1.553 0.521 1.00 98.00 197 CYS A C 1
ATOM 1542 O O . CYS A 1 197 ? -0.795 -1.962 1.284 1.00 98.00 197 CYS A O 1
ATOM 1544 N N . ILE A 1 198 ? -1.888 -0.261 0.307 1.00 96.81 198 ILE A N 1
ATOM 1545 C CA . ILE A 1 198 ? -1.267 0.794 1.117 1.00 96.81 198 ILE A CA 1
ATOM 1546 C C . ILE A 1 198 ? -2.242 1.262 2.187 1.00 96.81 198 ILE A C 1
ATOM 1548 O O . ILE A 1 198 ? -3.457 1.152 2.004 1.00 96.81 198 ILE A O 1
ATOM 1552 N N . ASP A 1 199 ? -1.715 1.777 3.296 1.00 96.56 199 ASP A N 1
ATOM 1553 C CA . ASP A 1 199 ? -2.528 2.303 4.391 1.00 96.56 199 ASP A CA 1
ATOM 1554 C C . ASP A 1 199 ? -3.463 3.429 3.914 1.00 96.56 199 ASP A C 1
ATOM 1556 O O . ASP A 1 199 ? -3.204 4.112 2.921 1.00 96.56 199 ASP A O 1
ATOM 1560 N N . VAL A 1 200 ? -4.588 3.612 4.606 1.00 96.12 200 VAL A N 1
ATOM 1561 C CA . VAL A 1 200 ? -5.555 4.681 4.324 1.00 96.12 200 VAL A CA 1
ATOM 1562 C C . VAL A 1 200 ? -4.945 6.073 4.505 1.00 96.12 200 VAL A C 1
ATOM 1564 O O . VAL A 1 200 ? -5.350 6.999 3.801 1.00 96.12 200 VAL A O 1
ATOM 1567 N N . ASN A 1 201 ? -3.960 6.205 5.396 1.00 94.88 201 ASN A N 1
ATOM 1568 C CA . ASN A 1 201 ? -3.178 7.411 5.635 1.00 94.88 201 ASN A CA 1
ATOM 1569 C C . ASN A 1 201 ? -1.709 7.146 5.262 1.00 94.88 201 ASN A C 1
ATOM 1571 O O . ASN A 1 201 ? -0.865 7.003 6.151 1.00 94.88 201 ASN A O 1
ATOM 1575 N N . PRO A 1 202 ? -1.386 7.051 3.960 1.00 95.31 202 PRO A N 1
ATOM 1576 C CA . PRO A 1 202 ? -0.012 6.838 3.542 1.00 95.31 202 PRO A CA 1
ATOM 1577 C C . PRO A 1 202 ? 0.854 8.035 3.942 1.00 95.31 202 PRO A C 1
ATOM 1579 O O . PRO A 1 202 ? 0.400 9.182 3.968 1.00 95.31 202 PRO A O 1
ATOM 1582 N N . ILE A 1 203 ? 2.117 7.746 4.228 1.00 95.31 203 ILE A N 1
ATOM 1583 C CA . ILE A 1 203 ? 3.163 8.737 4.464 1.00 95.31 203 ILE A CA 1
ATOM 1584 C C . ILE A 1 203 ? 4.227 8.595 3.375 1.00 95.31 203 ILE A C 1
ATOM 1586 O O . ILE A 1 203 ? 4.400 7.509 2.818 1.00 95.31 203 ILE A O 1
ATOM 1590 N N . GLY A 1 204 ? 4.914 9.692 3.070 1.00 95.38 204 GLY A N 1
ATOM 1591 C CA . GLY A 1 204 ? 6.091 9.721 2.201 1.00 95.38 204 GLY A CA 1
ATOM 1592 C C . GLY A 1 204 ? 7.330 10.100 3.004 1.00 95.38 204 GLY A C 1
ATOM 1593 O O . GLY A 1 204 ? 7.216 10.701 4.078 1.00 95.38 204 GLY A O 1
ATOM 1594 N N . ILE A 1 205 ? 8.511 9.758 2.497 1.00 95.69 205 ILE A N 1
ATOM 1595 C CA . ILE A 1 205 ? 9.768 10.123 3.158 1.00 95.69 205 ILE A CA 1
ATOM 1596 C C . ILE A 1 205 ? 9.964 11.648 3.070 1.00 95.69 205 ILE A C 1
ATOM 1598 O O . ILE A 1 205 ? 9.831 12.222 1.985 1.00 95.69 205 ILE A O 1
ATOM 1602 N N . PRO A 1 206 ? 10.272 12.350 4.175 1.00 94.00 206 PRO A N 1
ATOM 1603 C CA . PRO A 1 206 ? 10.475 13.795 4.138 1.00 94.00 206 PRO A CA 1
ATOM 1604 C C . PRO A 1 206 ? 11.609 14.201 3.190 1.00 94.00 206 PRO A C 1
ATOM 1606 O O . PRO A 1 206 ? 12.694 13.629 3.241 1.00 94.00 206 PRO A O 1
ATOM 1609 N N . ASN A 1 207 ? 11.382 15.244 2.387 1.00 92.81 207 ASN A N 1
ATOM 1610 C CA . ASN A 1 207 ? 12.354 15.793 1.427 1.00 92.81 207 ASN A CA 1
ATOM 1611 C C . ASN A 1 207 ? 12.824 14.804 0.341 1.00 92.81 207 ASN A C 1
ATOM 1613 O O . ASN A 1 207 ? 13.907 14.985 -0.208 1.00 92.81 207 ASN A O 1
ATOM 1617 N N . SER A 1 208 ? 12.019 13.787 0.028 1.00 94.62 208 SER A N 1
ATOM 1618 C CA . SER A 1 208 ? 12.291 12.816 -1.044 1.00 94.62 208 SER A CA 1
ATOM 1619 C C . SER A 1 208 ? 11.605 13.148 -2.369 1.00 94.62 208 SER A C 1
ATOM 1621 O O . SER A 1 208 ? 11.632 12.346 -3.287 1.00 94.62 208 SER A O 1
ATOM 1623 N N . GLN A 1 209 ? 10.948 14.306 -2.473 1.00 91.50 209 GLN A N 1
ATOM 1624 C CA . GLN A 1 209 ? 10.154 14.608 -3.654 1.00 91.50 209 GLN A CA 1
ATOM 1625 C C . GLN A 1 209 ? 11.029 14.738 -4.908 1.00 91.50 209 GLN A C 1
ATOM 1627 O O . GLN A 1 209 ? 11.832 15.671 -5.018 1.00 91.50 209 GLN A O 1
ATOM 1632 N N . GLY A 1 210 ? 10.785 13.877 -5.890 1.00 91.56 210 GLY A N 1
ATOM 1633 C CA . GLY A 1 210 ? 11.114 14.126 -7.283 1.00 91.56 210 GLY A CA 1
ATOM 1634 C C . GLY A 1 210 ? 10.943 12.897 -8.171 1.00 91.56 210 GLY A C 1
ATOM 1635 O O . GLY A 1 210 ? 10.728 11.792 -7.705 1.00 91.56 210 GLY A O 1
ATOM 1636 N N . ASP A 1 211 ? 11.076 13.121 -9.471 1.00 92.19 211 ASP A N 1
ATOM 1637 C CA . ASP A 1 211 ? 10.840 12.127 -10.521 1.00 92.19 211 ASP A CA 1
ATOM 1638 C C . ASP A 1 211 ? 12.087 11.247 -10.772 1.00 92.19 211 ASP A C 1
ATOM 1640 O O . ASP A 1 211 ? 12.683 11.271 -11.855 1.00 92.19 211 ASP A O 1
ATOM 1644 N N . GLN A 1 212 ? 12.582 10.538 -9.747 1.00 92.56 212 GLN A N 1
ATOM 1645 C CA . GLN A 1 212 ? 13.758 9.665 -9.901 1.00 92.56 212 GLN A CA 1
ATOM 1646 C C . GLN A 1 212 ? 13.431 8.392 -10.679 1.00 92.56 212 GLN A C 1
ATOM 1648 O O . GLN A 1 212 ? 14.330 7.825 -11.308 1.00 92.56 212 GLN A O 1
ATOM 1653 N N . ASN A 1 213 ? 12.156 8.013 -10.697 1.00 89.50 213 ASN A N 1
ATOM 1654 C CA . ASN A 1 213 ? 11.602 6.858 -11.374 1.00 89.50 213 ASN A CA 1
ATOM 1655 C C . ASN A 1 213 ? 12.254 5.548 -10.923 1.00 89.50 213 ASN A C 1
ATOM 1657 O O . ASN A 1 213 ? 13.334 5.170 -11.369 1.00 89.50 213 ASN A O 1
ATOM 1661 N N . GLY A 1 214 ? 11.557 4.780 -10.097 1.00 95.00 214 GLY A N 1
ATOM 1662 C CA . GLY A 1 214 ? 11.967 3.426 -9.725 1.00 95.00 214 GLY A CA 1
ATOM 1663 C C . GLY A 1 214 ? 10.831 2.419 -9.850 1.00 95.00 214 GLY A C 1
ATOM 1664 O O . GLY A 1 214 ? 10.338 2.124 -10.947 1.00 95.00 214 GLY A O 1
ATOM 1665 N N . LYS A 1 215 ? 10.430 1.861 -8.708 1.00 97.25 215 LYS A N 1
ATOM 1666 C CA . LYS A 1 215 ? 9.207 1.069 -8.571 1.00 97.25 215 LYS A CA 1
ATOM 1667 C C . LYS A 1 215 ? 8.031 2.015 -8.329 1.00 97.25 215 LYS A C 1
ATOM 1669 O O . LYS A 1 215 ? 7.918 2.616 -7.273 1.00 97.25 215 LYS A O 1
ATOM 1674 N N . LEU A 1 216 ? 7.117 2.119 -9.281 1.00 97.44 216 LEU A N 1
ATOM 1675 C CA . LEU A 1 216 ? 6.053 3.121 -9.202 1.00 97.44 216 LEU A CA 1
ATOM 1676 C C . LEU A 1 216 ? 4.746 2.554 -8.636 1.00 97.44 216 LEU A C 1
ATOM 1678 O O . LEU A 1 216 ? 4.291 1.486 -9.062 1.00 97.44 216 LEU A O 1
ATOM 1682 N N . PHE A 1 217 ? 4.115 3.300 -7.725 1.00 97.88 217 PHE A N 1
ATOM 1683 C CA . PHE A 1 217 ? 2.794 2.997 -7.174 1.00 97.88 217 PHE A CA 1
ATOM 1684 C C . PHE A 1 217 ? 1.732 3.987 -7.661 1.00 97.88 217 PHE A C 1
ATOM 1686 O O . PHE A 1 217 ? 1.602 5.100 -7.159 1.00 97.88 217 PHE A O 1
ATOM 1693 N N . TYR A 1 218 ? 0.904 3.523 -8.588 1.00 98.00 218 TYR A N 1
ATOM 1694 C CA . TYR A 1 218 ? -0.296 4.182 -9.085 1.00 98.00 218 TYR A CA 1
ATOM 1695 C C . TYR A 1 218 ? -1.546 3.676 -8.352 1.00 98.00 218 TYR A C 1
ATOM 1697 O O . TYR A 1 218 ? -1.639 2.481 -8.045 1.00 98.00 218 TYR A O 1
ATOM 1705 N N . PRO A 1 219 ? -2.554 4.536 -8.123 1.00 97.62 219 PRO A N 1
ATOM 1706 C CA . PRO A 1 219 ? -3.862 4.108 -7.644 1.00 97.62 219 PRO A CA 1
ATOM 1707 C C . PRO A 1 219 ? -4.506 3.126 -8.626 1.00 97.62 219 PRO A C 1
ATOM 1709 O O . PRO A 1 219 ? -4.485 3.335 -9.839 1.00 97.62 219 PRO A O 1
ATOM 1712 N N . VAL A 1 220 ? -5.118 2.065 -8.105 1.00 97.69 220 VAL A N 1
ATOM 1713 C CA . VAL A 1 220 ? -5.838 1.092 -8.931 1.00 97.69 220 VAL A CA 1
ATOM 1714 C C . VAL A 1 220 ? -7.310 1.447 -8.969 1.00 97.69 220 VAL A C 1
ATOM 1716 O O . VAL A 1 220 ? -7.972 1.499 -7.936 1.00 97.69 220 VAL A O 1
ATOM 1719 N N . GLU A 1 221 ? -7.846 1.602 -10.171 1.00 96.38 221 GLU A N 1
ATOM 1720 C CA . GLU A 1 221 ? -9.271 1.783 -10.423 1.00 96.38 221 GLU A CA 1
ATOM 1721 C C . GLU A 1 221 ? -9.901 0.536 -11.054 1.00 96.38 221 GLU A C 1
ATOM 1723 O O . GLU A 1 221 ? -9.247 -0.284 -11.699 1.00 96.38 221 GLU A O 1
ATOM 1728 N N . SER A 1 222 ? -11.211 0.396 -10.885 1.00 97.19 222 SER A N 1
ATOM 1729 C CA . SER A 1 222 ? -11.983 -0.645 -11.559 1.00 97.19 222 SER A CA 1
ATOM 1730 C C . SER A 1 222 ? -12.290 -0.261 -13.005 1.00 97.19 222 SER A C 1
ATOM 1732 O O . SER A 1 222 ? -12.703 0.859 -13.299 1.00 97.19 222 SER A O 1
ATOM 1734 N N . ARG A 1 223 ? -12.146 -1.216 -13.926 1.00 97.06 223 ARG A N 1
ATOM 1735 C CA . ARG A 1 223 ? -12.571 -1.079 -15.324 1.00 97.06 223 ARG A CA 1
ATOM 1736 C C . ARG A 1 223 ? -13.672 -2.087 -15.619 1.00 97.06 223 ARG A C 1
ATOM 1738 O O . ARG A 1 223 ? -13.487 -3.283 -15.410 1.00 97.06 223 ARG A O 1
ATOM 1745 N N . CYS A 1 224 ? -14.826 -1.592 -16.060 1.00 97.06 224 CYS A N 1
ATOM 1746 C CA . CYS A 1 224 ? -15.968 -2.442 -16.387 1.00 97.06 224 CYS A CA 1
ATOM 1747 C C . CYS A 1 224 ? -15.723 -3.245 -17.669 1.00 97.06 224 CYS A C 1
ATOM 1749 O O . CYS A 1 224 ? -14.939 -2.852 -18.530 1.00 97.06 224 CYS A O 1
ATOM 1751 N N . GLY A 1 225 ? -16.422 -4.371 -17.796 1.00 96.06 225 GLY A N 1
ATOM 1752 C CA . GLY A 1 225 ? -16.277 -5.314 -18.901 1.00 96.06 225 GLY A CA 1
ATOM 1753 C C . GLY A 1 225 ? -16.593 -6.706 -18.377 1.00 96.06 225 GLY A C 1
ATOM 1754 O O . GLY A 1 225 ? -17.717 -6.958 -17.952 1.00 96.06 225 GLY A O 1
ATOM 1755 N N . SER A 1 226 ? -15.583 -7.573 -18.301 1.00 97.12 226 SER A N 1
ATOM 1756 C CA . SER A 1 226 ? -15.693 -8.837 -17.556 1.00 97.12 226 SER A CA 1
ATOM 1757 C C . SER A 1 226 ? -15.868 -8.620 -16.048 1.00 97.12 226 SER A C 1
ATOM 1759 O O . SER A 1 226 ? -16.371 -9.505 -15.360 1.00 97.12 226 SER A O 1
ATOM 1761 N N . LEU A 1 227 ? -15.471 -7.448 -15.531 1.00 96.81 227 LEU A N 1
ATOM 1762 C CA . LEU A 1 227 ? -15.815 -7.012 -14.181 1.00 96.81 227 LEU A CA 1
ATOM 1763 C C . LEU A 1 227 ? -17.263 -6.479 -14.174 1.00 96.81 227 LEU A C 1
ATOM 1765 O O . LEU A 1 227 ? -17.537 -5.501 -14.881 1.00 96.81 227 LEU A O 1
ATOM 1769 N N . PRO A 1 228 ? -18.186 -7.079 -13.395 1.00 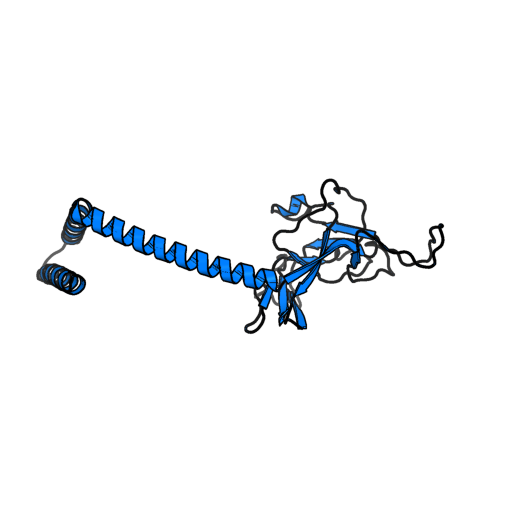97.19 228 PRO A N 1
ATOM 1770 C CA . PRO A 1 228 ? -19.585 -6.663 -13.372 1.00 97.19 228 PRO A CA 1
ATOM 1771 C C . PRO A 1 228 ? -19.777 -5.249 -12.819 1.00 97.19 228 PRO A C 1
ATOM 1773 O O . PRO A 1 228 ? -19.289 -4.918 -11.736 1.00 97.19 228 PRO A O 1
ATOM 1776 N N . CYS A 1 229 ? -20.558 -4.440 -13.532 1.00 96.12 229 CYS A N 1
ATOM 1777 C CA . CYS A 1 229 ? -20.911 -3.082 -13.135 1.00 96.12 229 CYS A CA 1
ATOM 1778 C C . CYS A 1 229 ? -22.421 -2.875 -13.312 1.00 96.12 229 CYS A C 1
ATOM 1780 O O . CYS A 1 229 ? -22.853 -2.644 -14.445 1.00 96.12 229 CYS A O 1
ATOM 1782 N N . PRO A 1 230 ? -23.244 -2.967 -12.243 1.00 95.12 230 PRO A N 1
ATOM 1783 C CA . PRO A 1 230 ? -22.918 -3.131 -10.809 1.00 95.12 230 PRO A CA 1
ATOM 1784 C C . PRO A 1 230 ? -22.443 -4.550 -10.397 1.00 95.12 230 PRO A C 1
ATOM 1786 O O . PRO A 1 230 ? -22.693 -5.503 -11.137 1.00 95.12 230 PRO A O 1
ATOM 1789 N N . PRO A 1 231 ? -21.788 -4.723 -9.219 1.00 95.56 231 PRO A N 1
ATOM 1790 C CA . PRO A 1 231 ? -21.652 -3.760 -8.112 1.00 95.56 231 PRO A CA 1
ATOM 1791 C C . PRO A 1 231 ? -20.436 -2.826 -8.197 1.00 95.56 231 PRO A C 1
ATOM 1793 O O . PRO A 1 231 ? -20.362 -1.874 -7.421 1.00 95.56 231 PRO A O 1
ATOM 1796 N N . TYR A 1 232 ? -19.495 -3.065 -9.114 1.00 97.88 232 TYR A N 1
ATOM 1797 C CA . TYR A 1 232 ? -18.376 -2.148 -9.335 1.00 97.88 232 TYR A CA 1
ATOM 1798 C C . TYR A 1 232 ? -18.824 -0.9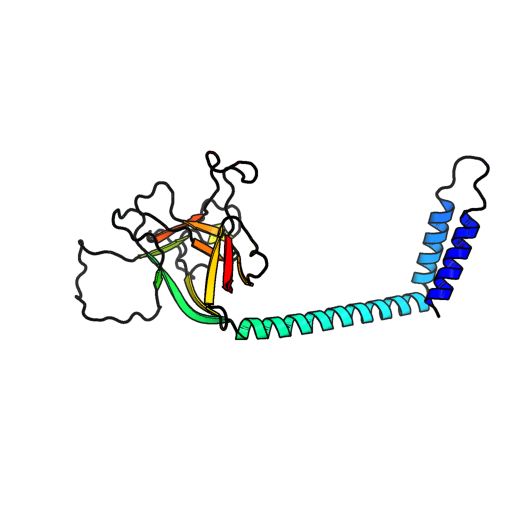15 -10.128 1.00 97.88 232 TYR A C 1
ATOM 1800 O O . TYR A 1 232 ? -19.889 -0.897 -10.749 1.00 97.88 232 TYR A O 1
ATOM 1808 N N . VAL A 1 233 ? -18.006 0.137 -10.092 1.00 97.88 233 VAL A N 1
ATOM 1809 C CA . VAL A 1 233 ? -18.268 1.401 -10.787 1.00 97.88 233 VAL A CA 1
ATOM 1810 C C . VAL A 1 233 ? -17.061 1.736 -11.642 1.00 97.88 233 VAL A C 1
ATOM 1812 O O . VAL A 1 233 ? -15.966 1.865 -11.111 1.00 97.88 233 VAL A O 1
ATOM 1815 N N . ASN A 1 234 ? -17.264 1.903 -12.949 1.00 97.56 234 ASN A N 1
ATOM 1816 C CA . ASN A 1 234 ? -16.175 2.195 -13.878 1.00 97.56 234 ASN A CA 1
ATOM 1817 C C . ASN A 1 234 ? -15.360 3.416 -13.433 1.00 97.56 234 ASN A C 1
ATOM 1819 O O . ASN A 1 234 ? -15.936 4.471 -13.173 1.00 97.56 234 ASN A O 1
ATOM 1823 N N . GLY A 1 235 ? -14.037 3.277 -13.416 1.00 95.69 235 GLY A N 1
ATOM 1824 C CA . GLY A 1 235 ? -13.100 4.340 -13.066 1.00 95.69 235 GLY A CA 1
ATOM 1825 C C . GLY A 1 235 ? -13.055 4.682 -11.578 1.00 95.69 235 GLY A C 1
ATOM 1826 O O . GLY A 1 235 ? -12.599 5.758 -11.223 1.00 95.69 235 GLY A O 1
ATOM 1827 N N . ARG A 1 236 ? -13.578 3.819 -10.696 1.00 95.75 236 ARG A N 1
ATOM 1828 C CA . ARG A 1 236 ? -13.517 4.045 -9.246 1.00 95.75 236 ARG A CA 1
ATOM 1829 C C . ARG A 1 236 ? -12.325 3.329 -8.628 1.00 95.75 236 ARG A C 1
ATOM 1831 O O . ARG A 1 236 ? -12.173 2.122 -8.848 1.00 95.75 236 ARG A O 1
ATOM 1838 N N . GLU A 1 237 ? -11.557 4.046 -7.811 1.00 96.19 237 GLU A N 1
ATOM 1839 C CA . GLU A 1 237 ? -10.417 3.527 -7.057 1.00 96.19 237 GLU A CA 1
ATOM 1840 C C . GLU A 1 237 ? -10.845 2.402 -6.112 1.00 96.19 237 GLU A C 1
ATOM 1842 O O . GLU A 1 237 ? -11.853 2.484 -5.400 1.00 96.19 237 GLU A O 1
ATOM 1847 N N . LEU A 1 238 ? -10.063 1.328 -6.104 1.00 97.56 238 LEU A N 1
ATOM 1848 C CA . LEU A 1 238 ? -10.315 0.157 -5.287 1.00 97.56 238 LEU A CA 1
ATOM 1849 C C . LEU A 1 238 ? -9.662 0.315 -3.920 1.00 97.56 238 LEU A C 1
ATOM 1851 O O . LEU A 1 238 ? -8.477 0.611 -3.787 1.00 97.56 238 LEU A O 1
ATOM 1855 N N . THR A 1 239 ? -10.449 0.069 -2.880 1.00 97.94 239 THR A N 1
ATOM 1856 C CA . THR A 1 239 ? -9.940 -0.022 -1.512 1.00 97.94 239 THR A CA 1
ATOM 1857 C C . THR A 1 239 ? -9.369 -1.408 -1.255 1.00 97.94 239 THR A C 1
ATOM 1859 O O . THR A 1 239 ? -9.568 -2.337 -2.038 1.00 97.94 239 THR A O 1
ATOM 1862 N N . CYS A 1 240 ? -8.712 -1.585 -0.124 1.00 98.56 240 CYS A N 1
ATOM 1863 C CA . CYS A 1 240 ? -8.260 -2.885 0.338 1.00 98.56 240 CYS A CA 1
ATOM 1864 C C . CYS A 1 240 ? -8.261 -2.950 1.864 1.00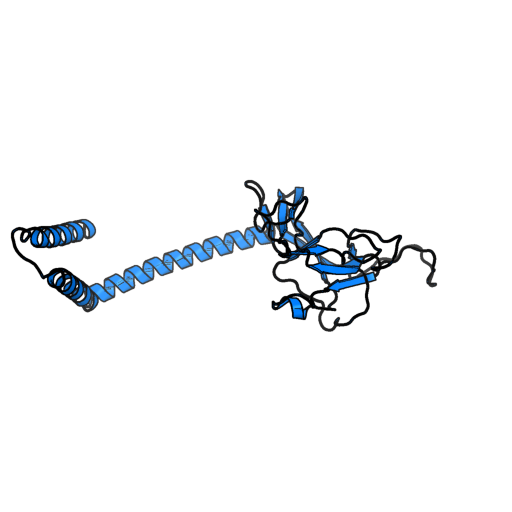 98.56 240 CYS A C 1
ATOM 1866 O O . CYS A 1 240 ? -8.303 -1.936 2.571 1.00 98.56 240 CYS A O 1
ATOM 1868 N N . VAL A 1 241 ? -8.227 -4.172 2.374 1.00 98.56 241 VAL A N 1
ATOM 1869 C CA . VAL A 1 241 ? -8.063 -4.451 3.795 1.00 98.56 241 VAL A CA 1
ATOM 1870 C C . VAL A 1 241 ? -7.112 -5.625 3.954 1.00 98.56 241 VAL A C 1
ATOM 1872 O O . VAL A 1 241 ? -7.223 -6.617 3.229 1.00 98.56 241 VAL A O 1
ATOM 1875 N N . VAL A 1 242 ? -6.173 -5.498 4.884 1.00 97.44 242 VAL A N 1
ATOM 1876 C CA . VAL A 1 242 ? -5.294 -6.591 5.290 1.00 97.44 242 VAL A CA 1
ATOM 1877 C C . VAL A 1 242 ? -5.834 -7.184 6.574 1.00 97.44 242 VAL A C 1
ATOM 1879 O O . VAL A 1 242 ? -6.166 -6.473 7.525 1.00 97.44 242 VAL A O 1
ATOM 1882 N N . CYS A 1 243 ? -5.956 -8.501 6.561 1.00 96.69 243 CYS A N 1
ATOM 1883 C CA . CYS A 1 243 ? -6.601 -9.279 7.595 1.00 96.69 243 CYS A CA 1
ATOM 1884 C C . CYS A 1 243 ? -5.698 -10.423 8.029 1.00 96.69 243 CYS A C 1
ATOM 1886 O O . CYS A 1 243 ? -4.918 -10.936 7.227 1.00 96.69 243 CYS A O 1
ATOM 1888 N N . SER A 1 244 ? -5.858 -10.875 9.263 1.00 95.31 244 SER A N 1
ATOM 1889 C CA . SER A 1 244 ? -5.090 -11.989 9.806 1.00 95.31 244 SER A CA 1
ATOM 1890 C C . SER A 1 244 ? -5.899 -12.850 10.777 1.00 95.31 244 SER A C 1
ATOM 1892 O O . SER A 1 244 ? -6.924 -12.408 11.307 1.00 95.31 244 SER A O 1
ATOM 1894 N N . ILE A 1 245 ? -5.440 -14.087 10.982 1.00 92.94 245 ILE A N 1
ATOM 1895 C CA . ILE A 1 245 ? -5.959 -15.064 11.957 1.00 92.94 245 ILE A CA 1
ATOM 1896 C C . ILE A 1 245 ? -4.834 -15.898 12.547 1.00 92.94 245 ILE A C 1
ATOM 1898 O O . ILE A 1 245 ? -3.834 -16.157 11.834 1.00 92.94 245 ILE A O 1
#

Organism: Pinctada imbricata (NCBI:txid66713)

Sequence (245 aa):
MAILFIFILVSLTLVNCQTDSDNYVGSTGNCKDMLQGFINGQLASALGSLQLENLRKEFQRSLDDKDSEIKELRRETESLKTTIEEGFAGGSYFTNKGAAAEPLCLPPDPEWGLHTESADNTRGYVYGAEYEFSTLTDSRKNLHEHDVPCAVCRVKQRSVVITIPARKSCYPGWYQEYTGYLVAGYHGHEAATQYTCIDVNPIGIPNSQGDQNGKLFYPVESRCGSLPCPPYVNGRELTCVVCSI

Secondary structure (DSSP, 8-state):
-HHHHHHHHHHHHHHHHSS--SS-S--SSHHHHHHHHHHHHHHHSHHHHHHHHHHHHHHHHHHHHHHHHHHHHHHHHHHHEEEEEEEEEEE--TT-TT--SS-EEE-SS----S--SS--TTS---EEEEE--TT-SSGGGGGTT-B-EEEEEEETT---EEEEET-SSPPTTPEEEEEEEEEE--TT-SS----EEEESS----TT--S---SEEEEEPB---SSS-TTTS-TTPBPEEEEEE-

Radius of gyration: 30.89 Å; chains: 1; bounding box: 100×43×62 Å

Foldseek 3Di:
DVVVVVVVVVVVLVVVVPPPDPDDDDDPPPSVVVVVVVVVVCCPDPVSVVVVVVVVVVVVVVVVVVVVVVVVVVVVQVVQKDFPAKAFKKWAFQADLPTDAEIDGDGPDDDDDDDDPDDDPPDGDMDTEAECQCPPPDPCNVRHQFTFMDIDMGGPPWDDKDKDKQDQDDDPPWAFPAKAFWWWDDPPTSHHYDTDADHNDGDGDPPRHDDPTGGYTDFDADDDDVPDPVVHDHRHTMMMIMITD

InterPro domains:
  IPR051077 Calcium-dependent Lectin [PTHR24024] (82-244)

pLDDT: mean 86.82, std 16.05, range [33.94, 98.56]